Protein AF-K1S213-F1 (afdb_monomer)

Radius of gyration: 17.85 Å; Cα contacts (8 Å, |Δi|>4): 242; chains: 1; bounding box: 38×45×42 Å

Foldse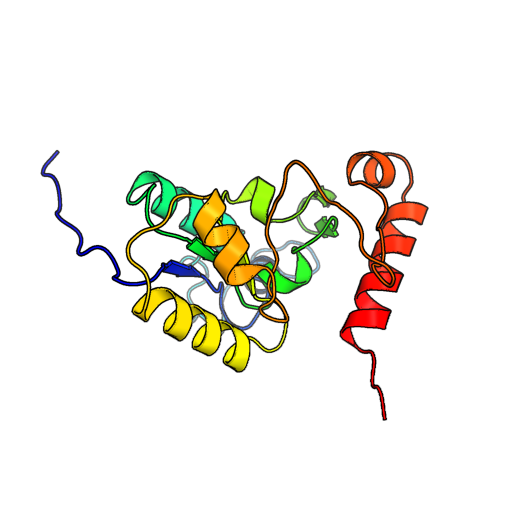ek 3Di:
DPPPPDDDDLAAAEDEPDADQLQVQQADPVRHGDCFRPPDVVRHSPPADHPNLQVVLQVCCVSPVLGAYEYEHDNQQQQQAFDQDPNVRDTDGRVCVRRVGFKYAHDPCPQLVVQSRVLSVVDDRDDSVVSCVSNVPRPRMHGDDPDDDDDVPDDDADDNVVCRVDVVSVVVRVVVSVCVVPDDDD

Structure (mmCIF, N/CA/C/O backbone):
data_AF-K1S213-F1
#
_entry.id   AF-K1S213-F1
#
loop_
_atom_site.group_PDB
_atom_site.id
_atom_site.type_symbol
_atom_site.label_atom_id
_atom_site.label_alt_id
_atom_site.label_comp_id
_atom_site.label_asym_id
_atom_site.label_entity_id
_atom_site.label_seq_id
_atom_site.pdbx_PDB_ins_code
_atom_site.Cartn_x
_atom_site.Cartn_y
_atom_site.Cartn_z
_atom_site.occupancy
_atom_site.B_iso_or_equiv
_atom_site.auth_seq_id
_atom_site.auth_comp_id
_atom_site.auth_asym_id
_atom_site.auth_atom_id
_atom_site.pdbx_PDB_model_num
ATOM 1 N N . ALA A 1 1 ? -21.761 -21.281 -17.164 1.00 41.00 1 ALA A N 1
ATOM 2 C CA . ALA A 1 1 ? -20.447 -21.520 -16.539 1.00 41.00 1 ALA A CA 1
ATOM 3 C C . ALA A 1 1 ? -20.706 -22.044 -15.138 1.00 41.00 1 ALA A C 1
ATOM 5 O O . ALA A 1 1 ? -21.391 -21.378 -14.376 1.00 41.00 1 ALA A O 1
ATOM 6 N N . THR A 1 2 ? -20.287 -23.273 -14.855 1.00 38.34 2 THR A N 1
ATOM 7 C CA . THR A 1 2 ? -20.398 -23.924 -13.543 1.00 38.34 2 THR A CA 1
ATOM 8 C C . THR A 1 2 ? -19.859 -23.001 -12.453 1.00 38.34 2 THR A C 1
ATOM 10 O O . THR A 1 2 ? -18.686 -22.628 -12.508 1.00 38.34 2 THR A O 1
ATOM 13 N N . SER A 1 3 ? -20.708 -22.618 -11.495 1.00 46.38 3 SER A N 1
ATOM 14 C CA . SER A 1 3 ? -20.308 -21.873 -10.302 1.00 46.38 3 SER A CA 1
ATOM 15 C C . SER A 1 3 ? -19.354 -22.752 -9.503 1.00 46.38 3 SER A C 1
ATOM 17 O O . SER A 1 3 ? -19.756 -23.645 -8.759 1.00 46.38 3 SER A O 1
ATOM 19 N N . LYS A 1 4 ? -18.059 -22.562 -9.733 1.00 53.44 4 LYS A N 1
ATOM 20 C CA . LYS A 1 4 ? -17.025 -23.144 -8.895 1.00 53.44 4 LYS A CA 1
ATOM 21 C C . LYS A 1 4 ? -17.183 -22.471 -7.532 1.00 53.44 4 LYS A C 1
ATOM 23 O O . LYS A 1 4 ? -16.853 -21.297 -7.398 1.00 53.44 4 LYS A O 1
ATOM 28 N N . ASN A 1 5 ? -17.786 -23.179 -6.579 1.00 55.53 5 ASN A N 1
ATOM 29 C CA . ASN A 1 5 ? -17.881 -22.731 -5.194 1.00 55.53 5 ASN A CA 1
ATOM 30 C C . ASN A 1 5 ? -16.468 -22.769 -4.621 1.00 55.53 5 ASN A C 1
ATOM 32 O O . ASN A 1 5 ? -15.964 -23.825 -4.250 1.00 55.53 5 ASN A O 1
ATOM 36 N N . TRP A 1 6 ? -15.798 -21.626 -4.667 1.00 68.62 6 TRP A N 1
ATOM 37 C CA . TRP A 1 6 ? -14.539 -21.425 -3.979 1.00 68.62 6 TRP A CA 1
ATOM 38 C C . TRP A 1 6 ? -14.839 -21.175 -2.505 1.00 68.62 6 TRP A C 1
ATOM 40 O O . TRP A 1 6 ? -15.719 -20.370 -2.192 1.00 68.62 6 TRP A O 1
ATOM 50 N N . ASP A 1 7 ? -14.118 -21.850 -1.612 1.00 81.81 7 ASP A N 1
ATOM 51 C CA . ASP A 1 7 ? -14.242 -21.591 -0.182 1.00 81.81 7 ASP A CA 1
ATOM 52 C C . ASP A 1 7 ? -13.827 -20.146 0.114 1.00 81.81 7 ASP A C 1
ATOM 54 O O . ASP A 1 7 ? -12.726 -19.702 -0.226 1.00 81.81 7 ASP A O 1
ATOM 58 N N . VAL A 1 8 ? -14.741 -19.397 0.725 1.00 87.62 8 VAL A N 1
ATOM 59 C CA . VAL A 1 8 ? -14.536 -17.997 1.098 1.00 87.62 8 VAL A CA 1
ATOM 60 C C . VAL A 1 8 ? -13.649 -17.954 2.347 1.00 87.62 8 VAL A C 1
ATOM 62 O O . VAL A 1 8 ? -13.942 -18.659 3.320 1.00 87.62 8 VAL A O 1
ATOM 65 N N . PRO A 1 9 ? -12.565 -17.154 2.377 1.00 89.88 9 PRO A N 1
ATOM 66 C CA . PRO A 1 9 ? -11.733 -17.058 3.567 1.00 89.88 9 PRO A CA 1
ATOM 67 C C . PRO A 1 9 ? -12.534 -16.447 4.717 1.00 89.88 9 PRO A C 1
ATOM 69 O O . PRO A 1 9 ? -13.290 -15.495 4.550 1.00 89.88 9 PRO A O 1
ATOM 72 N N . ARG A 1 10 ? -12.312 -16.969 5.922 1.00 87.88 10 ARG A N 1
ATOM 73 C CA . ARG A 1 10 ? -13.029 -16.525 7.124 1.00 87.88 10 ARG A CA 1
ATOM 74 C C . ARG A 1 10 ? -12.698 -15.090 7.552 1.00 87.88 10 ARG A C 1
ATOM 76 O O . ARG A 1 10 ? -13.485 -14.496 8.275 1.00 87.88 10 ARG A O 1
ATOM 83 N N . LEU A 1 11 ? -11.513 -14.585 7.199 1.00 91.62 11 LEU A N 1
ATOM 84 C CA . LEU A 1 11 ? -11.003 -13.300 7.694 1.00 91.62 11 LEU A CA 1
ATOM 85 C C . LEU A 1 11 ? -10.862 -12.274 6.565 1.00 91.62 11 LEU A C 1
ATOM 87 O O . LEU A 1 11 ? -11.625 -11.321 6.506 1.00 91.62 11 LEU A O 1
ATOM 91 N N . PHE A 1 12 ? -9.874 -12.457 5.690 1.00 94.00 12 PHE A N 1
ATOM 92 C CA . PHE A 1 12 ? -9.567 -11.550 4.584 1.00 94.00 12 PHE A CA 1
ATOM 93 C C . PHE A 1 12 ? -8.636 -12.244 3.582 1.00 94.00 12 PHE A C 1
ATOM 95 O O . PHE A 1 12 ? -8.041 -13.283 3.891 1.00 94.00 12 PHE A O 1
ATOM 102 N N . PHE A 1 13 ? -8.466 -11.650 2.402 1.00 96.38 13 PHE A N 1
ATOM 103 C CA . PHE A 1 13 ? -7.374 -11.981 1.490 1.00 96.38 13 PHE A CA 1
ATOM 104 C C . PHE A 1 13 ? -6.171 -11.078 1.755 1.00 96.38 13 PHE A C 1
ATOM 106 O O . PHE A 1 13 ? -6.286 -9.857 1.692 1.00 96.38 13 PHE A O 1
ATOM 113 N N . GLY A 1 14 ? -5.009 -11.670 2.028 1.00 96.81 14 GLY A N 1
ATOM 114 C CA . GLY A 1 14 ? -3.741 -10.946 2.120 1.00 96.81 14 GLY A CA 1
ATOM 115 C C . GLY A 1 14 ? -2.963 -11.048 0.811 1.00 96.81 14 GLY A C 1
ATOM 116 O O . GLY A 1 14 ? -2.753 -12.156 0.316 1.00 96.81 14 GLY A O 1
ATOM 117 N N . ILE A 1 15 ? -2.512 -9.920 0.260 1.00 97.06 15 ILE A N 1
ATOM 118 C CA . ILE A 1 15 ? -1.695 -9.893 -0.960 1.00 97.06 15 ILE A CA 1
ATOM 119 C C . ILE A 1 15 ? -0.346 -9.253 -0.663 1.00 97.06 15 ILE A C 1
ATOM 121 O O . ILE A 1 15 ? -0.264 -8.095 -0.264 1.00 97.06 15 ILE A O 1
ATOM 125 N N . SER A 1 16 ? 0.721 -10.002 -0.926 1.00 93.69 16 SER A N 1
ATOM 126 C CA . SER A 1 16 ? 2.086 -9.491 -0.982 1.00 93.69 16 SER A CA 1
ATOM 127 C C . SER A 1 16 ? 2.727 -9.970 -2.284 1.00 93.69 16 SER A C 1
ATOM 129 O O . SER A 1 16 ? 2.678 -11.168 -2.573 1.00 93.69 16 SER A O 1
ATOM 131 N N . PRO A 1 17 ? 3.355 -9.086 -3.075 1.00 88.62 17 PRO A N 1
ATOM 132 C CA . PRO A 1 17 ? 4.067 -9.479 -4.283 1.00 88.62 17 PRO A CA 1
ATOM 133 C C . PRO A 1 17 ? 5.445 -10.084 -3.976 1.00 88.62 17 PRO A C 1
ATOM 135 O O . PRO A 1 17 ? 6.259 -10.214 -4.877 1.00 88.62 17 PRO A O 1
ATOM 138 N N . GLY A 1 18 ? 5.739 -10.460 -2.730 1.00 86.25 18 GLY A N 1
ATOM 139 C CA . GLY A 1 18 ? 7.013 -11.051 -2.326 1.00 86.25 18 GLY A CA 1
ATOM 140 C C . GLY A 1 18 ? 7.973 -10.041 -1.698 1.00 86.25 18 GLY A C 1
ATOM 141 O O . GLY A 1 18 ? 7.582 -8.958 -1.267 1.00 86.25 18 GLY A O 1
ATOM 142 N N . CYS A 1 19 ? 9.246 -10.420 -1.607 1.00 84.88 19 CYS A N 1
ATOM 143 C CA . CYS A 1 19 ? 10.275 -9.677 -0.872 1.00 84.88 19 CYS A CA 1
ATOM 144 C C . CYS A 1 19 ? 11.017 -8.611 -1.697 1.00 84.88 19 CYS A C 1
ATOM 146 O O . CYS A 1 19 ? 11.989 -8.044 -1.209 1.00 84.88 19 CYS A O 1
ATOM 148 N N . MET A 1 20 ? 10.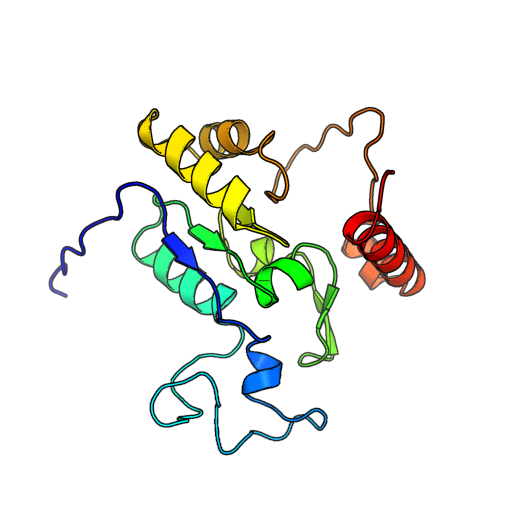584 -8.333 -2.928 1.00 83.69 20 MET A N 1
ATOM 149 C CA . MET A 1 20 ? 11.116 -7.263 -3.779 1.00 83.69 20 MET A CA 1
ATOM 150 C C . MET A 1 20 ? 9.969 -6.603 -4.555 1.00 83.69 20 MET A C 1
ATOM 152 O O . MET A 1 20 ? 8.922 -7.223 -4.756 1.00 83.69 20 MET A O 1
ATOM 156 N N . ASP A 1 21 ? 10.153 -5.351 -4.988 1.00 86.12 21 ASP A N 1
ATOM 157 C CA . ASP A 1 21 ? 9.216 -4.703 -5.913 1.00 86.12 21 ASP A CA 1
ATOM 158 C C . ASP A 1 21 ? 9.091 -5.527 -7.207 1.00 86.12 21 ASP A C 1
ATOM 160 O O . ASP A 1 21 ? 10.082 -5.965 -7.800 1.00 86.12 21 ASP A O 1
ATOM 164 N N . SER A 1 22 ? 7.848 -5.766 -7.627 1.00 84.19 22 SER A N 1
ATOM 165 C CA . SER A 1 22 ? 7.534 -6.685 -8.723 1.00 84.19 22 SER A CA 1
ATOM 166 C C . SER A 1 22 ? 8.108 -6.232 -10.064 1.00 84.19 22 SER A C 1
ATOM 168 O O . SER A 1 22 ? 8.530 -7.056 -10.878 1.00 84.19 22 SER A O 1
ATOM 170 N N . MET A 1 23 ? 8.171 -4.920 -10.277 1.00 90.88 23 MET A N 1
ATOM 171 C CA . MET A 1 23 ? 8.687 -4.334 -11.501 1.00 90.88 23 MET A CA 1
ATOM 172 C C . MET A 1 23 ? 10.212 -4.381 -11.512 1.00 90.88 23 MET A C 1
ATOM 174 O O . MET A 1 23 ? 10.794 -4.711 -12.542 1.00 90.88 23 MET A O 1
ATOM 178 N N . VAL A 1 24 ? 10.855 -4.155 -10.358 1.00 87.81 24 VAL A N 1
ATOM 179 C CA . VAL A 1 24 ? 12.300 -4.372 -10.202 1.00 87.81 24 VAL A CA 1
ATOM 180 C C . VAL A 1 24 ? 12.661 -5.824 -10.465 1.00 87.81 24 VAL A C 1
ATOM 182 O O . VAL A 1 24 ? 13.672 -6.040 -11.112 1.00 87.81 24 VAL A O 1
ATOM 185 N N . ASN A 1 25 ? 11.880 -6.817 -10.030 1.00 85.94 25 ASN A N 1
ATOM 186 C CA . ASN A 1 25 ? 12.154 -8.223 -10.362 1.00 85.94 25 ASN A CA 1
ATOM 187 C C . ASN A 1 25 ? 12.097 -8.475 -11.870 1.00 85.94 25 ASN A C 1
ATOM 189 O O . ASN A 1 25 ? 12.997 -9.103 -12.422 1.00 85.94 25 ASN A O 1
ATOM 193 N N . LYS A 1 26 ? 11.065 -7.948 -12.533 1.00 86.69 26 LYS A N 1
ATOM 194 C CA . LYS A 1 26 ? 10.795 -8.206 -13.948 1.00 86.69 26 LYS A CA 1
ATOM 195 C C . LYS A 1 26 ? 11.725 -7.446 -14.899 1.00 86.69 26 LYS A C 1
ATOM 197 O O . LYS A 1 26 ? 12.019 -7.929 -15.993 1.00 86.69 26 LYS A O 1
ATOM 202 N N . TYR A 1 27 ? 12.197 -6.270 -14.497 1.00 90.06 27 TYR A N 1
ATOM 203 C CA . TYR A 1 27 ? 12.956 -5.367 -15.350 1.00 90.06 27 TYR A CA 1
ATOM 204 C C . TYR A 1 27 ? 14.274 -4.918 -14.713 1.00 90.06 27 TYR A C 1
ATOM 206 O O . TYR A 1 27 ? 14.393 -4.630 -13.528 1.00 90.06 27 TYR A O 1
ATOM 214 N N . THR A 1 28 ? 15.293 -4.776 -15.551 1.00 88.31 28 THR A N 1
ATOM 215 C CA . THR A 1 28 ? 16.523 -4.051 -15.213 1.00 88.31 28 THR A CA 1
ATOM 216 C C . THR A 1 28 ? 16.253 -2.554 -15.020 1.00 88.31 28 THR A C 1
ATOM 218 O O . THR A 1 28 ? 15.258 -2.026 -15.518 1.00 88.31 28 THR A O 1
ATOM 221 N N . ALA A 1 29 ? 17.190 -1.838 -14.386 1.00 86.62 29 ALA A N 1
ATOM 222 C CA . ALA A 1 29 ? 17.110 -0.380 -14.230 1.00 86.62 29 ALA A CA 1
ATOM 223 C C . ALA A 1 29 ? 16.956 0.365 -15.572 1.00 86.62 29 ALA A C 1
ATOM 225 O O . ALA A 1 29 ? 16.327 1.408 -15.625 1.00 86.62 29 ALA A O 1
ATOM 226 N N . ASN A 1 30 ? 17.445 -0.207 -16.678 1.00 89.12 30 ASN A N 1
ATOM 227 C CA . ASN A 1 30 ? 17.279 0.340 -18.030 1.00 89.12 30 ASN A CA 1
ATOM 228 C C . ASN A 1 30 ? 15.977 -0.121 -18.721 1.00 89.12 30 ASN A C 1
ATOM 230 O O . ASN A 1 30 ? 15.907 -0.132 -19.950 1.00 89.12 30 ASN A O 1
ATOM 234 N N . LYS A 1 31 ? 14.970 -0.567 -17.957 1.00 88.88 31 LYS A N 1
ATOM 235 C CA . LYS A 1 31 ? 13.661 -1.053 -18.435 1.00 88.88 31 LYS A CA 1
ATOM 236 C C . LYS A 1 31 ? 13.728 -2.225 -19.431 1.00 88.88 31 LYS A C 1
ATOM 238 O O . LYS A 1 31 ? 12.797 -2.445 -20.199 1.00 88.88 31 LYS A O 1
ATOM 243 N N . ARG A 1 32 ? 14.809 -3.015 -19.416 1.00 90.56 32 ARG A N 1
ATOM 244 C CA . ARG A 1 32 ? 14.899 -4.280 -20.177 1.00 90.56 32 ARG A CA 1
ATOM 245 C C . ARG A 1 32 ? 14.368 -5.441 -19.353 1.00 90.56 32 ARG A C 1
ATOM 247 O O . ARG A 1 32 ? 14.700 -5.509 -18.172 1.00 90.56 32 ARG A O 1
ATOM 254 N N . LEU A 1 33 ? 13.610 -6.340 -19.976 1.00 89.69 33 LEU A N 1
ATOM 255 C CA . LEU A 1 33 ? 13.106 -7.557 -19.338 1.00 89.69 33 LEU A CA 1
ATOM 256 C C . LEU A 1 33 ? 14.274 -8.420 -18.840 1.00 89.69 33 LEU A C 1
ATOM 258 O O . LEU A 1 33 ? 15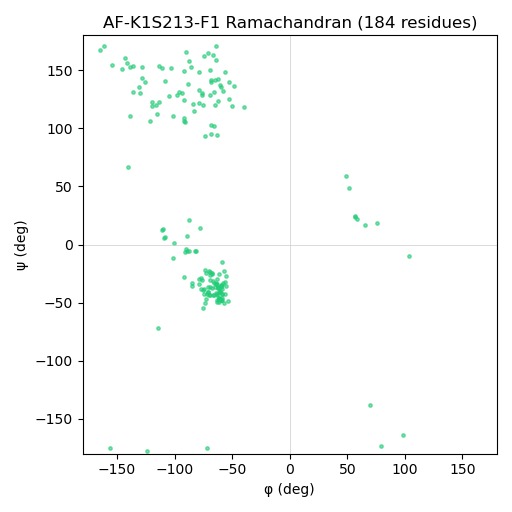.264 -8.590 -19.558 1.00 89.69 33 LEU A O 1
ATOM 262 N N . ARG A 1 34 ? 14.170 -8.948 -17.620 1.00 88.88 34 ARG A N 1
ATOM 263 C CA . ARG A 1 34 ? 15.099 -9.967 -17.127 1.00 88.88 34 ARG A CA 1
ATOM 264 C C . ARG A 1 34 ? 14.748 -11.338 -17.692 1.00 88.88 34 ARG A C 1
ATOM 266 O O . ARG A 1 34 ? 13.588 -11.632 -17.968 1.00 88.88 34 ARG A O 1
ATOM 273 N N . SER A 1 35 ? 15.774 -12.160 -17.878 1.00 88.31 35 SER A N 1
ATOM 274 C CA . SER A 1 35 ? 15.633 -13.557 -18.293 1.00 88.31 35 SER A CA 1
ATOM 275 C C . SER A 1 35 ? 15.089 -14.449 -17.179 1.00 88.31 35 SER A C 1
ATOM 277 O O . SER A 1 35 ? 14.509 -15.489 -17.475 1.00 88.31 35 SER A O 1
ATOM 279 N N . ASP A 1 36 ? 15.282 -14.046 -15.926 1.00 87.56 36 ASP A N 1
ATOM 280 C CA . ASP A 1 36 ? 14.984 -14.814 -14.728 1.00 87.56 36 ASP A CA 1
ATOM 281 C C . ASP A 1 36 ? 14.353 -13.953 -13.618 1.00 87.56 36 ASP A C 1
ATOM 283 O O . ASP A 1 36 ? 14.570 -12.742 -13.527 1.00 87.56 36 ASP A O 1
ATOM 287 N N . ASP A 1 37 ? 13.562 -14.600 -12.760 1.00 86.00 37 ASP A N 1
ATOM 288 C CA . ASP A 1 37 ? 13.061 -14.045 -11.498 1.00 86.00 37 ASP A CA 1
ATOM 289 C C . ASP A 1 37 ? 13.523 -14.932 -10.338 1.00 86.00 37 ASP A C 1
ATOM 291 O O . ASP A 1 37 ? 12.985 -16.017 -10.118 1.00 86.00 37 ASP A O 1
ATOM 295 N N . ALA A 1 38 ? 14.496 -14.445 -9.565 1.00 84.06 38 ALA A N 1
ATOM 296 C CA . ALA A 1 38 ? 15.099 -15.170 -8.445 1.00 84.06 38 ALA A CA 1
ATOM 297 C C . ALA A 1 38 ? 14.103 -15.583 -7.341 1.00 84.06 38 ALA A C 1
ATOM 299 O O . ALA A 1 38 ? 14.434 -16.418 -6.500 1.00 84.06 38 ALA A O 1
ATOM 300 N N . TYR A 1 39 ? 12.898 -15.006 -7.324 1.00 83.88 39 TYR A N 1
ATOM 301 C CA . TYR A 1 39 ? 11.874 -15.255 -6.306 1.00 83.88 39 TYR A CA 1
ATOM 302 C C . TYR A 1 39 ? 10.690 -16.078 -6.813 1.00 83.88 39 TYR A C 1
ATOM 304 O O . TYR A 1 39 ? 9.706 -16.252 -6.089 1.00 83.88 39 TYR A O 1
ATOM 312 N N . THR A 1 40 ? 10.780 -16.584 -8.039 1.00 84.38 40 THR A N 1
ATOM 313 C CA . THR A 1 40 ? 9.788 -17.472 -8.634 1.00 84.38 40 THR A CA 1
ATOM 314 C C . THR A 1 40 ? 10.360 -18.893 -8.731 1.00 84.38 40 THR A C 1
ATOM 316 O O . THR A 1 40 ? 11.542 -19.048 -9.049 1.00 84.38 40 THR A O 1
ATOM 319 N N . PRO A 1 41 ? 9.557 -19.950 -8.476 1.00 88.00 41 PRO A N 1
ATOM 320 C CA . PRO A 1 41 ? 9.980 -21.329 -8.712 1.00 88.00 41 PRO A CA 1
ATOM 321 C C . PRO A 1 41 ? 10.594 -21.517 -10.105 1.00 88.00 41 PRO A C 1
ATOM 323 O O . PRO A 1 41 ? 10.092 -20.981 -11.095 1.00 88.00 41 PRO A O 1
ATOM 326 N N . ASP A 1 42 ? 11.702 -22.254 -10.166 1.00 90.44 42 ASP A N 1
ATOM 327 C CA . ASP A 1 42 ? 12.480 -22.498 -11.390 1.00 90.44 42 ASP A CA 1
ATOM 328 C C . ASP A 1 42 ? 12.995 -21.222 -12.086 1.00 90.44 42 ASP A C 1
ATOM 330 O O . ASP A 1 42 ? 13.279 -21.228 -13.283 1.00 90.44 42 ASP A O 1
ATOM 334 N N . ALA A 1 43 ? 13.108 -20.118 -11.340 1.00 87.88 43 ALA A N 1
ATOM 335 C CA . ALA A 1 43 ? 13.556 -18.809 -11.811 1.00 87.88 43 ALA A CA 1
ATOM 336 C C . ALA A 1 43 ? 12.732 -18.232 -12.980 1.00 87.88 43 ALA A C 1
ATOM 338 O O . ALA A 1 43 ? 13.213 -17.398 -13.749 1.00 87.88 43 ALA A O 1
ATOM 339 N N . ARG A 1 44 ? 11.480 -18.675 -13.136 1.00 86.69 44 ARG A N 1
ATOM 340 C CA . ARG A 1 44 ? 10.644 -18.314 -14.285 1.00 86.69 44 ARG A CA 1
ATOM 341 C C . ARG A 1 44 ? 10.231 -16.834 -14.276 1.00 86.69 44 ARG A C 1
ATOM 343 O O . ARG A 1 44 ? 9.634 -16.384 -13.303 1.00 86.69 44 ARG A O 1
ATOM 350 N N . PRO A 1 45 ? 10.425 -16.079 -15.372 1.00 83.50 45 PRO A N 1
ATOM 351 C CA . PRO A 1 45 ? 10.082 -14.654 -15.418 1.00 83.50 45 PRO A CA 1
ATOM 352 C C . PRO A 1 45 ? 8.590 -14.370 -15.690 1.00 83.50 45 PRO A C 1
ATOM 354 O O . PRO A 1 45 ? 8.168 -13.214 -15.680 1.00 83.50 45 PRO A O 1
ATOM 357 N N . ASP A 1 46 ? 7.778 -15.393 -15.974 1.00 84.50 46 ASP A N 1
ATOM 358 C CA . ASP A 1 46 ? 6.411 -15.267 -16.502 1.00 84.50 46 ASP A CA 1
ATOM 359 C C . ASP A 1 46 ? 5.300 -15.647 -15.507 1.00 84.50 46 ASP A C 1
ATOM 361 O O . ASP A 1 46 ? 4.122 -15.660 -15.860 1.00 84.50 46 ASP A O 1
ATOM 365 N N . MET A 1 47 ? 5.647 -15.929 -14.251 1.00 86.25 47 MET A N 1
ATOM 366 C CA . MET A 1 47 ? 4.697 -16.440 -13.248 1.00 86.25 47 MET A CA 1
ATOM 367 C C . MET A 1 47 ? 3.993 -15.346 -12.440 1.00 86.25 47 MET A C 1
ATOM 369 O O . MET A 1 47 ? 3.138 -15.640 -11.603 1.00 86.25 47 MET A O 1
ATOM 373 N N . ARG A 1 48 ? 4.359 -14.079 -12.653 1.00 86.81 48 ARG A N 1
ATOM 374 C CA . ARG A 1 48 ? 3.839 -12.941 -11.901 1.00 86.81 48 ARG A CA 1
ATOM 375 C C . ARG A 1 48 ? 3.501 -11.784 -12.847 1.00 86.81 48 ARG A C 1
ATOM 377 O O . ARG A 1 48 ? 4.333 -11.408 -13.674 1.00 86.81 48 ARG A O 1
ATOM 384 N N . PRO A 1 49 ? 2.304 -11.187 -12.735 1.00 91.31 49 PRO A N 1
ATOM 385 C CA . PRO A 1 49 ? 1.960 -10.009 -13.514 1.00 91.31 49 PRO A CA 1
ATOM 386 C C . PRO A 1 49 ? 2.739 -8.776 -13.032 1.00 91.31 49 PRO A C 1
ATOM 388 O O . PRO A 1 49 ? 3.287 -8.745 -11.934 1.00 91.31 49 PRO A O 1
ATOM 391 N N . GLU A 1 50 ? 2.751 -7.723 -13.840 1.00 92.50 50 GLU A N 1
ATOM 392 C CA . GLU A 1 50 ? 3.181 -6.401 -13.373 1.00 92.50 50 GLU A CA 1
ATOM 393 C C . GLU A 1 50 ? 2.175 -5.845 -12.374 1.00 92.50 50 GLU A C 1
ATOM 395 O O . GLU A 1 50 ? 0.967 -6.007 -12.561 1.00 92.50 50 GLU A O 1
ATOM 400 N N . TYR A 1 51 ? 2.667 -5.179 -11.329 1.00 94.25 51 TYR A N 1
ATOM 401 C CA . TYR A 1 51 ? 1.843 -4.664 -10.235 1.00 94.25 51 TYR A CA 1
ATOM 402 C C . TYR A 1 51 ? 0.867 -5.717 -9.661 1.00 94.25 51 TYR A C 1
ATOM 404 O O . TYR A 1 51 ? -0.355 -5.512 -9.689 1.00 94.25 51 TYR A O 1
ATOM 412 N N . PRO A 1 52 ? 1.361 -6.860 -9.142 1.00 94.94 52 PRO A N 1
ATOM 413 C CA . PRO A 1 52 ? 0.522 -7.962 -8.677 1.00 94.94 52 PRO A CA 1
ATOM 414 C C . PRO A 1 52 ? -0.503 -7.546 -7.637 1.00 94.94 52 PRO A C 1
ATOM 416 O O . PRO A 1 52 ? -1.621 -8.051 -7.673 1.00 94.94 52 PRO A O 1
ATOM 419 N N . SER A 1 53 ? -0.164 -6.604 -6.749 1.00 96.88 53 SER A N 1
ATOM 420 C CA . SER A 1 53 ? -1.112 -6.111 -5.748 1.00 96.88 53 SER A CA 1
ATOM 421 C C . SER A 1 53 ? -2.358 -5.522 -6.406 1.00 96.88 53 SER A C 1
ATOM 423 O O . SER A 1 53 ? -3.464 -5.763 -5.938 1.00 96.88 53 SER A O 1
ATOM 425 N N . ILE A 1 54 ? -2.219 -4.820 -7.536 1.00 97.44 54 ILE A N 1
ATOM 426 C CA . ILE A 1 54 ? -3.356 -4.285 -8.297 1.00 97.44 54 ILE A CA 1
ATOM 427 C C . ILE A 1 54 ? -4.088 -5.410 -9.036 1.00 97.44 54 ILE A C 1
ATOM 429 O O . ILE A 1 54 ? -5.310 -5.518 -8.938 1.00 97.44 54 ILE A O 1
ATOM 433 N N . VAL A 1 55 ? -3.358 -6.249 -9.777 1.00 97.50 55 VAL A N 1
ATOM 434 C CA . VAL A 1 55 ? -3.958 -7.293 -10.627 1.00 97.50 55 VAL A CA 1
ATOM 435 C C . VAL A 1 55 ? -4.731 -8.314 -9.795 1.00 97.50 55 VAL A C 1
ATOM 437 O O . VAL A 1 55 ? -5.894 -8.592 -10.0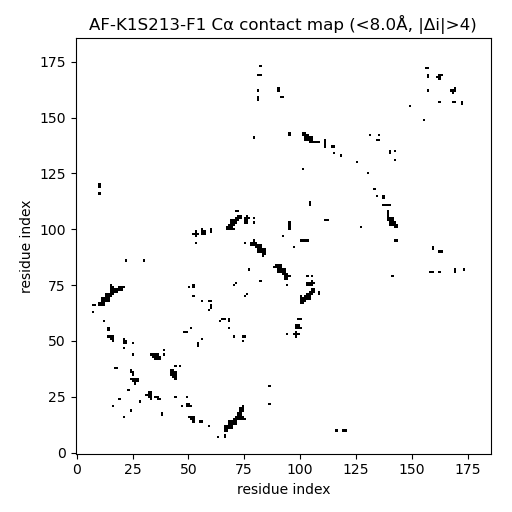87 1.00 97.50 55 VAL A O 1
ATOM 440 N N . TYR A 1 56 ? -4.122 -8.836 -8.733 1.00 97.19 56 TYR A N 1
ATOM 441 C CA . TYR A 1 56 ? -4.745 -9.842 -7.880 1.00 97.19 56 TYR A CA 1
ATOM 442 C C . TYR A 1 56 ? -5.882 -9.270 -7.039 1.00 97.19 56 TYR A C 1
ATOM 444 O O . TYR A 1 56 ? -6.905 -9.938 -6.908 1.00 97.19 56 TYR A O 1
ATOM 452 N N . THR A 1 57 ? -5.778 -8.027 -6.557 1.00 98.19 57 THR A N 1
ATOM 453 C CA . THR A 1 57 ? -6.906 -7.378 -5.865 1.00 98.19 57 THR A CA 1
ATOM 454 C C . THR A 1 57 ? -8.119 -7.275 -6.767 1.00 98.19 57 THR A C 1
ATOM 456 O O . THR A 1 57 ? -9.209 -7.657 -6.359 1.00 98.19 57 THR A O 1
ATOM 459 N N . ARG A 1 58 ? -7.950 -6.814 -8.011 1.00 98.06 58 ARG A N 1
ATOM 460 C CA . ARG A 1 58 ? -9.075 -6.671 -8.946 1.00 98.06 58 ARG A CA 1
ATOM 461 C C . ARG A 1 58 ? -9.763 -8.003 -9.220 1.00 98.06 58 ARG A C 1
ATOM 463 O O . ARG A 1 58 ? -10.987 -8.053 -9.234 1.00 98.06 58 ARG A O 1
ATOM 470 N N . ILE A 1 59 ? -8.992 -9.078 -9.386 1.00 97.12 59 ILE A N 1
ATOM 471 C CA . ILE A 1 59 ? -9.540 -10.432 -9.547 1.00 97.12 59 ILE A CA 1
ATOM 472 C C . ILE A 1 59 ? -10.303 -10.848 -8.284 1.00 97.12 59 ILE A C 1
ATOM 474 O O . ILE A 1 59 ? -11.438 -11.310 -8.374 1.00 97.12 59 ILE A O 1
ATOM 478 N N . LEU A 1 60 ? -9.716 -10.654 -7.101 1.00 96.31 60 LEU A N 1
ATOM 479 C CA . LEU A 1 60 ? -10.344 -11.034 -5.838 1.00 96.31 60 LEU A CA 1
ATOM 480 C C . LEU A 1 60 ? -11.619 -10.237 -5.562 1.00 96.31 60 LEU A C 1
ATOM 482 O O . LEU A 1 60 ? -12.614 -10.844 -5.199 1.00 96.31 60 LEU A O 1
ATOM 486 N N . LYS A 1 61 ? -11.650 -8.926 -5.820 1.00 95.12 61 LYS A N 1
ATOM 487 C CA . LYS A 1 61 ? -12.865 -8.106 -5.666 1.00 95.12 61 LYS A CA 1
ATOM 488 C C . LYS A 1 61 ? -13.941 -8.436 -6.71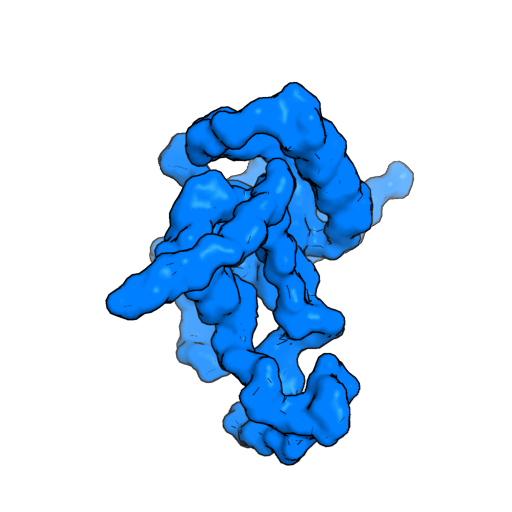0 1.00 95.12 61 LYS A C 1
ATOM 490 O O . LYS A 1 61 ? -15.113 -8.209 -6.442 1.00 95.12 61 LYS A O 1
ATOM 495 N N . GLN A 1 62 ? -13.582 -8.996 -7.871 1.00 95.62 62 GLN A N 1
ATOM 496 C CA . GLN A 1 62 ? -14.558 -9.529 -8.835 1.00 95.62 62 GLN A CA 1
ATOM 497 C C . GLN A 1 62 ? -15.165 -10.863 -8.383 1.00 95.62 62 GLN A C 1
ATOM 499 O O . GLN A 1 62 ? -16.345 -11.106 -8.619 1.00 95.62 62 GLN A O 1
ATOM 504 N N . LEU A 1 63 ? -14.364 -11.734 -7.763 1.00 94.44 63 LEU A N 1
ATOM 505 C CA . LEU A 1 63 ? -14.800 -13.062 -7.319 1.00 94.44 63 LEU A CA 1
ATOM 506 C C . LEU A 1 63 ? -15.466 -13.042 -5.934 1.00 94.44 63 LEU A C 1
ATOM 508 O O . LEU A 1 63 ? -16.373 -13.828 -5.677 1.00 94.44 63 LEU A O 1
ATOM 512 N N . PHE A 1 64 ? -15.010 -12.150 -5.058 1.00 92.69 64 PHE A N 1
ATOM 513 C CA . PHE A 1 64 ? -15.369 -12.049 -3.646 1.00 92.69 64 PHE A CA 1
ATOM 514 C C . PHE A 1 64 ? -15.507 -10.570 -3.236 1.00 92.69 64 PHE A C 1
ATOM 516 O O . PHE A 1 64 ? -14.695 -10.062 -2.459 1.00 92.69 64 PHE A O 1
ATOM 523 N N . PRO A 1 65 ? -16.505 -9.844 -3.768 1.00 90.81 65 PRO A N 1
ATOM 524 C CA . PRO A 1 65 ? -16.649 -8.403 -3.540 1.00 90.81 65 PRO A CA 1
ATOM 525 C C . PRO A 1 65 ? -16.762 -8.028 -2.054 1.00 90.81 65 PRO A C 1
ATOM 527 O O . PRO A 1 65 ? -16.237 -6.989 -1.644 1.00 90.81 65 PRO A O 1
ATOM 530 N N . ASP A 1 66 ? -17.380 -8.907 -1.261 1.00 88.50 66 ASP A N 1
ATOM 531 C CA . ASP A 1 66 ? -17.684 -8.691 0.157 1.00 88.50 66 ASP A CA 1
ATOM 532 C C . ASP A 1 66 ? -16.547 -9.103 1.106 1.00 88.50 66 ASP A C 1
ATOM 534 O O . ASP A 1 66 ? -16.641 -8.900 2.315 1.00 88.50 66 ASP A O 1
ATOM 538 N N . VAL A 1 67 ? -15.469 -9.701 0.588 1.00 91.44 67 VAL A N 1
ATOM 539 C CA . VAL A 1 67 ? -14.329 -10.117 1.413 1.00 91.44 67 VAL A CA 1
ATOM 540 C C . VAL A 1 67 ? -13.280 -9.006 1.430 1.00 91.44 67 VAL A C 1
ATOM 542 O O . VAL A 1 67 ? -12.865 -8.555 0.356 1.00 91.44 67 VAL A O 1
ATOM 545 N N . PRO A 1 68 ? -12.782 -8.598 2.612 1.00 94.31 68 PRO A N 1
ATOM 546 C CA . PRO A 1 68 ? -11.714 -7.615 2.692 1.00 94.31 68 PRO A CA 1
ATOM 547 C C . PRO A 1 68 ? -10.440 -8.093 1.987 1.00 94.31 68 PRO A C 1
ATOM 549 O O . PRO A 1 68 ? -10.011 -9.240 2.153 1.00 94.31 68 PRO A O 1
ATOM 552 N N . VAL A 1 69 ? -9.805 -7.197 1.237 1.00 96.88 69 VAL A N 1
ATOM 553 C CA . VAL A 1 69 ? -8.489 -7.408 0.625 1.00 96.88 69 VAL A CA 1
ATOM 554 C C . VAL A 1 69 ? -7.478 -6.459 1.260 1.00 96.88 69 VAL A C 1
ATOM 556 O O . VAL A 1 69 ? -7.654 -5.241 1.220 1.00 96.88 69 VAL A O 1
ATOM 559 N N . ILE A 1 70 ? -6.411 -7.027 1.823 1.00 97.75 70 ILE A N 1
ATOM 560 C CA . ILE A 1 70 ? -5.363 -6.313 2.558 1.00 97.75 70 ILE A CA 1
ATOM 561 C C . ILE A 1 70 ? -4.039 -6.462 1.819 1.00 97.75 70 ILE A C 1
ATOM 563 O O . ILE A 1 70 ? -3.544 -7.578 1.631 1.00 97.75 70 ILE A O 1
ATOM 567 N N . LEU A 1 71 ? -3.454 -5.342 1.399 1.00 98.38 71 LEU A N 1
ATOM 568 C CA . LEU A 1 71 ? -2.142 -5.349 0.751 1.00 98.38 71 LEU A CA 1
ATOM 569 C C . LEU A 1 71 ? -1.018 -5.303 1.785 1.00 98.38 71 LEU A C 1
ATOM 571 O O . LEU A 1 71 ? -1.168 -4.743 2.868 1.00 98.38 71 LEU A O 1
ATOM 575 N N . GLY A 1 72 ? 0.140 -5.840 1.425 1.00 96.62 72 GLY A N 1
ATOM 576 C CA . GLY A 1 72 ? 1.347 -5.751 2.233 1.00 96.62 72 GLY A CA 1
ATOM 577 C C . GLY A 1 72 ? 2.618 -5.910 1.408 1.00 96.62 72 GLY A C 1
ATOM 578 O O . GLY A 1 72 ? 2.599 -6.014 0.179 1.00 96.62 72 GLY A O 1
ATOM 579 N N . GLY A 1 73 ? 3.748 -5.932 2.108 1.00 94.00 73 GLY A N 1
ATOM 580 C CA . GLY A 1 73 ? 5.067 -6.035 1.491 1.00 94.00 73 GLY A CA 1
ATOM 581 C C . GLY A 1 73 ? 5.569 -4.710 0.917 1.00 94.00 73 GLY A C 1
ATOM 582 O O . GLY A 1 73 ? 4.978 -3.643 1.114 1.00 94.00 73 GLY A O 1
ATOM 583 N N . ILE A 1 74 ? 6.703 -4.785 0.217 1.00 92.69 74 ILE A N 1
ATOM 584 C CA . ILE A 1 74 ? 7.445 -3.603 -0.247 1.00 92.69 74 ILE A CA 1
ATOM 585 C C . ILE A 1 74 ? 6.619 -2.784 -1.244 1.00 92.69 74 ILE A C 1
ATOM 587 O O . ILE A 1 74 ? 6.539 -1.567 -1.112 1.00 92.69 74 ILE A O 1
ATOM 591 N N . GLU A 1 75 ? 5.947 -3.437 -2.196 1.00 93.69 75 GLU A N 1
ATOM 592 C CA . GLU A 1 75 ? 5.132 -2.744 -3.204 1.00 93.69 75 GLU A CA 1
ATOM 593 C C . GLU A 1 75 ? 4.017 -1.909 -2.565 1.00 93.69 75 GLU A C 1
ATOM 595 O O . GLU A 1 75 ? 3.876 -0.734 -2.891 1.00 93.69 75 GLU A O 1
ATOM 600 N N . ALA A 1 76 ? 3.256 -2.479 -1.624 1.00 95.38 76 ALA A N 1
ATOM 601 C CA . ALA A 1 76 ? 2.191 -1.753 -0.939 1.00 95.38 76 ALA A CA 1
ATOM 602 C C . ALA A 1 76 ? 2.753 -0.630 -0.055 1.00 95.38 76 ALA A C 1
ATOM 604 O O . ALA A 1 76 ? 2.253 0.493 -0.092 1.00 95.38 76 ALA A O 1
ATOM 605 N N . SER A 1 77 ? 3.832 -0.910 0.683 1.00 94.88 77 SER A N 1
ATOM 606 C CA . SER A 1 77 ? 4.461 0.047 1.602 1.00 94.88 77 SER A CA 1
ATOM 607 C C . SER A 1 77 ? 4.975 1.292 0.881 1.00 94.88 77 SER A C 1
ATOM 609 O O . SER A 1 77 ? 4.706 2.411 1.318 1.00 94.88 77 SER A O 1
ATOM 611 N N . MET A 1 78 ? 5.682 1.111 -0.237 1.00 92.44 78 MET A N 1
ATOM 612 C CA . MET A 1 78 ? 6.277 2.209 -1.008 1.00 92.44 78 MET A CA 1
ATOM 613 C C . MET A 1 78 ? 5.235 3.017 -1.792 1.00 92.44 78 MET A C 1
ATOM 615 O O . MET A 1 78 ? 5.478 4.169 -2.134 1.00 92.44 78 MET A O 1
ATOM 619 N N . ARG A 1 79 ? 4.066 2.427 -2.075 1.00 95.19 79 ARG A N 1
ATOM 620 C CA . ARG A 1 79 ? 3.012 3.015 -2.920 1.00 95.19 79 ARG A CA 1
ATOM 621 C C . ARG A 1 79 ? 1.764 3.422 -2.129 1.00 95.19 79 ARG A C 1
ATOM 623 O O . ARG A 1 79 ? 0.709 3.662 -2.715 1.00 95.19 79 ARG A O 1
ATOM 630 N N . ARG A 1 80 ? 1.856 3.467 -0.794 1.00 95.69 80 ARG A N 1
ATOM 631 C CA . ARG A 1 80 ? 0.717 3.724 0.108 1.00 95.69 80 ARG A CA 1
ATOM 632 C C . ARG A 1 80 ? 0.142 5.136 0.012 1.00 95.69 80 ARG A C 1
ATOM 634 O O . ARG A 1 80 ? -1.032 5.335 0.309 1.00 95.69 80 ARG A O 1
ATOM 641 N N . LEU A 1 81 ? 0.952 6.091 -0.429 1.00 96.12 81 LEU A N 1
ATOM 642 C CA . LEU A 1 81 ? 0.598 7.497 -0.624 1.00 96.12 81 LEU A CA 1
ATOM 643 C C . LEU A 1 81 ? 0.904 7.906 -2.072 1.00 96.12 81 LEU A C 1
ATOM 645 O O . LEU A 1 81 ? 1.327 7.076 -2.884 1.00 96.12 81 LEU A O 1
ATO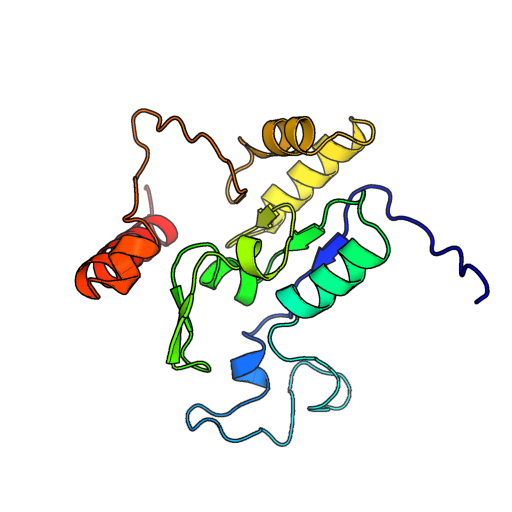M 649 N N . THR A 1 82 ? 0.673 9.177 -2.405 1.00 96.62 82 THR A N 1
ATOM 650 C CA . THR A 1 82 ? 1.123 9.747 -3.682 1.00 96.62 82 THR A CA 1
ATOM 651 C C . THR A 1 82 ? 2.614 9.481 -3.871 1.00 96.62 82 THR A C 1
ATOM 653 O O . THR A 1 82 ? 3.409 9.812 -2.995 1.00 96.62 82 THR A O 1
ATOM 656 N N . HIS A 1 83 ? 2.979 8.872 -4.996 1.00 95.25 83 HIS A N 1
ATOM 657 C CA . HIS A 1 83 ? 4.342 8.420 -5.266 1.00 95.25 83 HIS A CA 1
ATOM 658 C C . HIS A 1 83 ? 4.682 8.556 -6.749 1.00 95.25 83 HIS A C 1
ATOM 660 O O . HIS A 1 83 ? 3.815 8.430 -7.617 1.00 95.25 83 HIS A O 1
ATOM 666 N N . TYR A 1 84 ? 5.957 8.764 -7.059 1.00 94.50 84 TYR A N 1
ATOM 667 C CA . TYR A 1 84 ? 6.451 8.665 -8.426 1.00 94.50 84 TYR A CA 1
ATOM 668 C C . TYR A 1 84 ? 6.662 7.198 -8.837 1.00 94.50 84 TYR A C 1
ATOM 670 O O . TYR A 1 84 ? 7.429 6.459 -8.221 1.00 94.50 84 TYR A O 1
ATOM 678 N N . ASP A 1 85 ? 5.989 6.765 -9.904 1.00 94.19 85 ASP A N 1
ATOM 679 C CA . ASP A 1 85 ? 6.204 5.460 -10.526 1.00 94.19 85 ASP A CA 1
ATOM 680 C C . ASP A 1 85 ? 7.242 5.588 -11.649 1.00 94.19 85 ASP A C 1
ATOM 682 O O . ASP A 1 85 ? 6.959 6.107 -12.731 1.00 94.19 85 ASP A O 1
ATOM 686 N N . TYR A 1 86 ? 8.449 5.081 -11.393 1.00 91.88 86 TYR A N 1
ATOM 687 C CA . TYR A 1 86 ? 9.563 5.105 -12.345 1.00 91.88 86 TYR A CA 1
ATOM 688 C C . TYR A 1 86 ? 9.259 4.373 -13.663 1.00 91.88 86 TYR A C 1
ATOM 690 O O . TYR A 1 86 ? 9.710 4.769 -14.745 1.00 91.88 86 TYR A O 1
ATOM 698 N N . TRP A 1 87 ? 8.498 3.283 -13.597 1.00 91.38 87 TRP A N 1
ATOM 699 C CA . TRP A 1 87 ? 8.242 2.418 -14.745 1.00 91.38 87 TRP A CA 1
ATOM 700 C C . TRP A 1 87 ? 7.312 3.103 -15.739 1.00 91.38 87 TRP A C 1
ATOM 702 O O . TRP A 1 87 ? 7.604 3.107 -16.937 1.00 91.38 87 TRP A O 1
ATOM 712 N N . GLN A 1 88 ? 6.275 3.763 -15.225 1.00 92.50 88 GLN A N 1
ATOM 713 C CA . GLN A 1 88 ? 5.301 4.536 -15.995 1.00 92.50 88 GLN A CA 1
ATOM 714 C C . GLN A 1 88 ? 5.685 6.007 -16.198 1.00 92.50 88 GLN A C 1
ATOM 716 O O . GLN A 1 88 ? 4.971 6.701 -16.916 1.00 92.50 88 GLN A O 1
ATOM 721 N N . ASP A 1 89 ? 6.779 6.467 -15.585 1.00 94.25 89 ASP A N 1
ATOM 722 C CA . ASP A 1 89 ? 7.260 7.854 -15.636 1.00 94.25 89 ASP A CA 1
ATOM 723 C C . ASP A 1 89 ? 6.169 8.880 -15.278 1.00 94.25 89 ASP A C 1
ATOM 725 O O . ASP A 1 89 ? 5.902 9.842 -16.000 1.00 94.25 89 ASP A O 1
ATOM 729 N N . ARG A 1 90 ? 5.468 8.644 -14.163 1.00 95.62 90 ARG A N 1
ATOM 730 C CA . ARG A 1 90 ? 4.391 9.531 -13.700 1.00 95.62 90 ARG A CA 1
ATOM 731 C C . ARG A 1 90 ? 4.168 9.449 -12.200 1.00 95.62 90 ARG A C 1
ATOM 733 O O . ARG A 1 90 ? 4.398 8.414 -11.582 1.00 95.62 90 ARG A O 1
ATOM 740 N N . VAL A 1 91 ? 3.641 10.529 -11.632 1.00 96.44 91 VAL A N 1
ATOM 741 C CA . VAL A 1 91 ? 3.141 10.540 -10.254 1.00 96.44 91 VAL A CA 1
ATOM 742 C C . VAL A 1 91 ? 1.787 9.832 -10.219 1.00 96.44 91 VAL A C 1
ATOM 744 O O . VAL A 1 91 ? 0.896 10.145 -11.008 1.00 96.44 91 VAL A O 1
ATOM 747 N N . ARG A 1 92 ? 1.636 8.867 -9.314 1.00 96.94 92 ARG A N 1
ATOM 748 C CA . ARG A 1 92 ? 0.407 8.105 -9.082 1.00 96.94 92 ARG A CA 1
ATOM 749 C C . ARG A 1 92 ? -0.171 8.419 -7.704 1.00 96.94 92 ARG A C 1
ATOM 751 O O . ARG A 1 92 ? 0.581 8.808 -6.807 1.00 96.94 92 ARG A O 1
ATOM 758 N N . PRO A 1 93 ? -1.491 8.266 -7.523 1.00 96.88 93 PRO A N 1
ATOM 759 C CA . PRO A 1 93 ? -2.098 8.327 -6.201 1.00 96.88 93 PRO A CA 1
ATOM 760 C C . PRO A 1 93 ? -1.745 7.064 -5.389 1.00 96.88 93 PRO A C 1
ATOM 762 O O . PRO A 1 93 ? -0.978 6.211 -5.840 1.00 96.88 93 PRO A O 1
ATOM 765 N N . SER A 1 94 ? -2.313 6.928 -4.188 1.00 97.25 94 SER A N 1
ATOM 766 C CA . SER A 1 94 ? -2.187 5.701 -3.389 1.00 97.25 94 SER A CA 1
ATOM 767 C C . SER A 1 94 ? -2.592 4.457 -4.189 1.00 97.25 94 SER A C 1
ATOM 769 O O . SER A 1 94 ? -3.615 4.454 -4.878 1.00 97.25 94 SER A O 1
ATOM 771 N N . ILE A 1 95 ? -1.845 3.361 -4.028 1.00 97.38 95 ILE A N 1
ATOM 772 C CA . ILE A 1 95 ? -2.153 2.058 -4.635 1.00 97.38 95 ILE A CA 1
ATOM 773 C C . ILE A 1 95 ? -3.546 1.529 -4.259 1.00 97.38 95 ILE A C 1
ATOM 775 O O . ILE A 1 95 ? -4.113 0.726 -5.003 1.00 97.38 95 ILE A O 1
ATOM 779 N N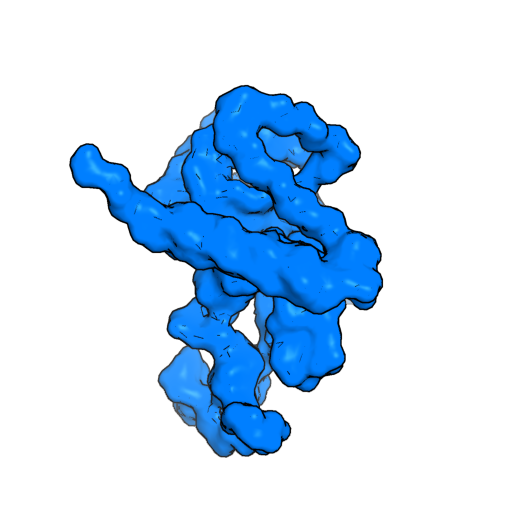 . LEU A 1 96 ? -4.131 1.983 -3.143 1.00 97.62 96 LEU A N 1
ATOM 780 C CA . LEU A 1 96 ? -5.500 1.625 -2.759 1.00 97.62 96 LEU A CA 1
ATOM 781 C C . LEU A 1 96 ? -6.527 2.114 -3.789 1.00 97.62 96 LEU A C 1
ATOM 783 O O . LEU A 1 96 ? -7.455 1.379 -4.114 1.00 97.62 96 LEU A O 1
ATOM 787 N N . LEU A 1 97 ? -6.319 3.299 -4.375 1.00 97.19 97 LEU A N 1
ATOM 788 C CA . LEU A 1 97 ? -7.203 3.845 -5.411 1.00 97.19 97 LEU A CA 1
ATOM 789 C C . LEU A 1 97 ? -7.105 3.056 -6.721 1.00 97.19 97 LEU A C 1
ATOM 791 O O . LEU A 1 97 ? -8.105 2.842 -7.400 1.00 97.19 97 LEU A O 1
ATOM 795 N N . ASP A 1 98 ? -5.907 2.585 -7.065 1.00 95.62 98 ASP A N 1
ATOM 796 C CA . ASP A 1 98 ? -5.683 1.804 -8.281 1.00 95.62 98 ASP A CA 1
ATOM 797 C C . ASP A 1 98 ? -6.183 0.356 -8.167 1.00 95.62 98 ASP A C 1
ATOM 799 O O . ASP A 1 98 ? -6.695 -0.219 -9.137 1.00 95.62 98 ASP A O 1
ATOM 803 N N . SER A 1 99 ? -5.981 -0.259 -7.001 1.00 97.38 99 SER A N 1
ATOM 804 C CA . SER A 1 99 ? -6.280 -1.672 -6.750 1.00 97.38 99 SER A CA 1
ATOM 805 C C . SER A 1 99 ? -7.734 -1.915 -6.350 1.00 97.38 99 SER A C 1
ATOM 807 O O . SER A 1 99 ? -8.293 -2.934 -6.753 1.00 97.38 99 SER A O 1
ATOM 809 N N . GLY A 1 100 ? -8.345 -0.998 -5.594 1.00 96.62 100 GLY A N 1
ATOM 810 C CA . GLY A 1 100 ? -9.629 -1.221 -4.928 1.00 96.62 100 GLY A CA 1
ATOM 811 C C . GLY A 1 100 ? -9.526 -2.098 -3.675 1.00 96.62 100 GLY A C 1
ATOM 812 O O . GLY A 1 100 ? -10.530 -2.677 -3.262 1.00 96.62 100 GLY A O 1
ATOM 813 N N . ALA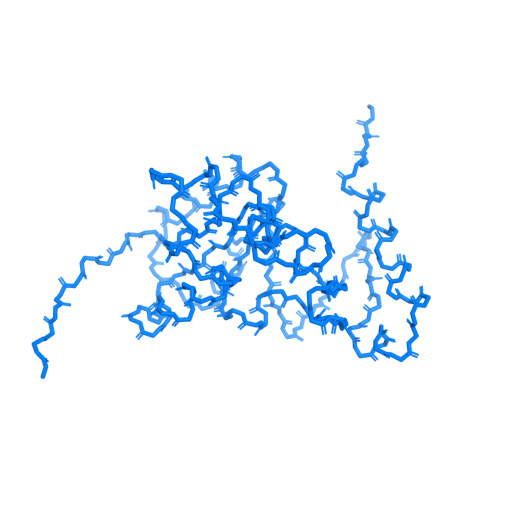 A 1 101 ? -8.325 -2.243 -3.105 1.00 97.75 101 ALA A N 1
ATOM 814 C CA . ALA A 1 101 ? -8.128 -2.941 -1.839 1.00 97.75 101 ALA A CA 1
ATOM 815 C C . ALA A 1 101 ? -8.735 -2.140 -0.680 1.00 97.75 101 ALA A C 1
ATOM 817 O O . ALA A 1 101 ? -8.775 -0.909 -0.715 1.00 97.75 101 ALA A O 1
ATOM 818 N N . ASP A 1 102 ? -9.186 -2.843 0.355 1.00 96.19 102 ASP A N 1
ATOM 819 C CA . ASP A 1 102 ? -9.883 -2.235 1.488 1.00 96.19 102 ASP A CA 1
ATOM 820 C C . ASP A 1 102 ? -8.901 -1.565 2.465 1.00 96.19 102 ASP A C 1
ATOM 822 O O . ASP A 1 102 ? -9.237 -0.570 3.105 1.00 96.19 102 ASP A O 1
ATOM 826 N N . SER A 1 103 ? -7.672 -2.083 2.562 1.00 97.44 103 SER A N 1
ATOM 827 C CA . SER A 1 103 ? -6.592 -1.500 3.363 1.00 97.44 103 SER A CA 1
ATOM 828 C C . SER A 1 103 ? -5.218 -2.035 2.934 1.00 97.44 103 SER A C 1
ATOM 830 O O . SER A 1 103 ? -5.111 -2.973 2.139 1.00 97.44 103 SER A O 1
ATOM 832 N N . LEU A 1 104 ? -4.144 -1.445 3.457 1.00 97.94 104 LEU A N 1
ATOM 833 C CA . LEU A 1 104 ? -2.799 -2.009 3.392 1.00 97.94 104 LEU A CA 1
ATOM 834 C C . LEU A 1 104 ? -2.075 -1.888 4.733 1.00 97.94 104 LEU A C 1
ATOM 836 O O . LEU A 1 104 ? -2.338 -0.971 5.509 1.00 97.94 104 LEU A O 1
ATOM 840 N N . ILE A 1 105 ? -1.131 -2.799 4.951 1.00 97.56 105 ILE A N 1
ATOM 841 C CA . ILE A 1 105 ? -0.160 -2.782 6.044 1.00 97.56 105 ILE A CA 1
ATOM 842 C C . ILE A 1 105 ? 1.191 -2.358 5.467 1.00 97.56 105 ILE A C 1
ATOM 844 O O . ILE A 1 105 ? 1.659 -2.962 4.495 1.00 97.56 105 ILE A O 1
ATOM 848 N N . TYR A 1 106 ? 1.830 -1.349 6.061 1.00 95.31 106 TYR A N 1
ATOM 849 C CA . TYR A 1 106 ? 3.166 -0.905 5.651 1.00 95.31 106 TYR A CA 1
ATOM 850 C C . TYR A 1 106 ? 4.241 -1.209 6.698 1.00 95.31 106 TYR A C 1
ATOM 852 O O . TYR A 1 106 ? 3.977 -1.262 7.894 1.00 95.31 106 TYR A O 1
ATOM 860 N N . GLY A 1 107 ? 5.485 -1.386 6.251 1.00 92.81 107 GLY A N 1
ATOM 861 C CA . GLY A 1 107 ? 6.609 -1.664 7.149 1.00 92.81 107 GLY A CA 1
ATOM 862 C C . GLY A 1 107 ? 6.542 -3.058 7.787 1.00 92.81 107 GLY A C 1
ATOM 863 O O . GLY A 1 107 ? 6.252 -4.045 7.108 1.00 92.81 107 GLY A O 1
ATOM 864 N N . MET A 1 108 ? 6.863 -3.141 9.083 1.00 92.56 108 MET A N 1
ATOM 865 C CA . MET A 1 108 ? 6.879 -4.392 9.854 1.00 92.56 108 MET A CA 1
ATOM 866 C C . MET A 1 108 ? 5.453 -4.872 10.147 1.00 92.56 108 MET A C 1
ATOM 868 O O . MET A 1 108 ? 4.807 -4.440 11.097 1.00 92.56 108 MET A O 1
ATOM 872 N N . GLY A 1 109 ? 4.940 -5.745 9.280 1.00 93.62 109 GLY A N 1
ATOM 873 C CA . GLY A 1 109 ? 3.534 -6.140 9.290 1.00 93.62 109 GLY A CA 1
ATOM 874 C C . GLY A 1 109 ? 3.144 -7.225 10.298 1.00 93.62 109 GLY A C 1
ATOM 875 O O . GLY A 1 109 ? 1.959 -7.526 10.414 1.00 93.62 109 GLY A O 1
ATOM 876 N N . GLU A 1 110 ? 4.088 -7.835 11.020 1.00 95.69 110 GLU A N 1
ATOM 877 C CA . GLU A 1 110 ? 3.832 -9.006 11.870 1.00 95.69 110 GLU A CA 1
ATOM 878 C C . GLU A 1 110 ? 2.895 -8.717 13.047 1.00 95.69 110 GLU A C 1
ATOM 880 O O . GLU A 1 110 ? 2.056 -9.550 13.384 1.00 95.69 110 GLU A O 1
ATOM 885 N N . LYS A 1 111 ? 2.992 -7.529 13.649 1.00 96.81 111 LYS A N 1
ATOM 886 C CA . LYS A 1 111 ? 2.090 -7.093 14.721 1.00 96.81 111 LYS A CA 1
ATOM 887 C C . LYS A 1 111 ? 0.711 -6.687 14.187 1.00 96.81 111 LYS A C 1
ATOM 889 O O . LYS A 1 111 ? -0.273 -7.271 14.648 1.00 96.81 111 LYS A O 1
ATOM 894 N N . PRO A 1 112 ? 0.594 -5.759 13.215 1.00 97.12 112 PRO A N 1
ATOM 895 C CA . PRO A 1 112 ? -0.716 -5.321 12.737 1.00 97.12 112 PRO A CA 1
ATOM 896 C C . PRO A 1 112 ? -1.524 -6.433 12.064 1.00 97.12 112 PRO A C 1
ATOM 898 O O . PRO A 1 112 ? -2.738 -6.475 12.238 1.00 97.12 112 PRO A O 1
ATOM 901 N N . VAL A 1 113 ? -0.892 -7.385 11.362 1.00 96.62 113 VAL A N 1
ATOM 902 C CA . VAL A 1 113 ? -1.631 -8.501 10.742 1.00 96.62 113 VAL A CA 1
ATOM 903 C C . VAL A 1 113 ? -2.244 -9.442 11.784 1.00 96.62 113 VAL A C 1
ATOM 905 O O . VAL A 1 113 ? -3.362 -9.926 11.601 1.00 96.62 113 VAL A O 1
ATOM 908 N N . VAL A 1 114 ? -1.535 -9.691 12.890 1.00 96.88 114 VAL A N 1
ATOM 909 C CA . VAL A 1 114 ? -2.030 -10.519 13.998 1.00 96.88 114 VAL A CA 1
ATOM 910 C C . VAL A 1 114 ? -3.163 -9.805 14.725 1.00 96.88 114 VAL A C 1
ATOM 912 O O . VAL A 1 114 ? -4.189 -10.427 15.006 1.00 96.88 114 VAL A O 1
ATOM 915 N N . GLU A 1 115 ? -3.008 -8.505 14.977 1.00 96.56 115 GLU A N 1
ATOM 916 C CA . GLU A 1 115 ? -4.045 -7.681 15.597 1.00 96.56 115 GLU A CA 1
ATOM 917 C C . GLU A 1 115 ? -5.313 -7.638 14.736 1.00 96.56 115 GLU A C 1
ATOM 919 O O . GLU A 1 115 ? -6.395 -7.983 15.213 1.00 96.56 115 GLU A O 1
ATOM 924 N N . LEU A 1 116 ? -5.178 -7.348 13.438 1.00 95.44 116 LEU A N 1
ATOM 925 C CA . LEU A 1 116 ? -6.278 -7.382 12.474 1.00 95.44 116 LEU A CA 1
ATOM 926 C C . LEU A 1 116 ? -7.001 -8.734 12.492 1.00 95.44 116 LEU A C 1
ATOM 928 O O . LEU A 1 116 ? -8.228 -8.794 12.592 1.00 95.44 116 LEU A O 1
ATOM 932 N N . ALA A 1 117 ? -6.248 -9.836 12.434 1.00 94.62 117 ALA A N 1
ATOM 933 C CA . ALA A 1 117 ? -6.817 -11.177 12.460 1.00 94.62 117 ALA A CA 1
ATOM 934 C C . ALA A 1 117 ? -7.565 -11.471 13.770 1.00 94.62 117 ALA A C 1
ATOM 936 O O . ALA A 1 117 ? -8.589 -12.154 13.744 1.00 94.62 117 ALA A O 1
ATOM 937 N N . ASN A 1 118 ? -7.080 -10.979 14.912 1.00 94.62 118 ASN A N 1
ATOM 938 C CA . ASN A 1 118 ? -7.747 -11.148 16.202 1.00 94.62 118 ASN A CA 1
ATOM 939 C C . ASN A 1 118 ? -9.037 -10.331 16.290 1.00 94.62 118 ASN A C 1
ATOM 941 O O . ASN A 1 118 ? -10.059 -10.878 16.703 1.00 94.62 118 ASN A O 1
ATOM 945 N N . ARG A 1 119 ? -9.036 -9.076 15.830 1.00 93.00 119 ARG A N 1
ATOM 946 C CA . ARG A 1 119 ? -10.250 -8.249 15.808 1.00 93.00 119 ARG A CA 1
ATOM 947 C C . ARG A 1 119 ? -11.319 -8.835 14.883 1.00 93.00 119 ARG A C 1
ATOM 949 O O . ARG A 1 119 ? -12.475 -8.951 15.283 1.00 93.00 119 ARG A O 1
ATOM 956 N N . LEU A 1 120 ? -10.926 -9.316 13.702 1.00 90.62 120 LEU A N 1
ATOM 957 C CA . LEU A 1 120 ? -11.836 -9.968 12.750 1.00 90.62 120 LEU A CA 1
ATOM 958 C C . LEU A 1 120 ? -12.335 -11.346 13.214 1.00 90.62 120 LEU A C 1
ATOM 960 O O . LEU A 1 120 ? -13.385 -11.791 12.769 1.00 90.62 120 LEU A O 1
ATOM 964 N N . LYS A 1 121 ? -11.633 -12.049 14.116 1.00 87.94 121 LYS A N 1
ATOM 965 C CA . LYS A 1 121 ? -12.166 -13.290 14.718 1.00 87.94 121 LYS A CA 1
ATOM 966 C C . LYS A 1 121 ? -13.389 -13.025 15.595 1.00 87.94 121 LYS A C 1
ATOM 968 O O . LYS A 1 121 ? -14.244 -13.900 15.692 1.00 87.94 121 LYS A O 1
ATOM 973 N N . CYS A 1 122 ? -13.424 -11.871 16.256 1.00 73.88 122 CYS A N 1
ATOM 974 C CA . CYS A 1 122 ? -14.434 -11.522 17.251 1.00 73.88 122 CYS A CA 1
ATOM 975 C C . CYS A 1 122 ? -15.653 -10.806 16.653 1.00 73.88 122 CYS A C 1
ATOM 977 O O . CYS A 1 122 ? -16.616 -10.562 17.377 1.00 73.88 122 CYS A O 1
ATOM 979 N N . GLN A 1 123 ? -15.627 -10.468 15.362 1.00 68.44 123 GLN A N 1
ATOM 980 C CA . GLN A 1 123 ? -16.691 -9.725 14.691 1.00 68.44 123 GLN A CA 1
ATOM 981 C C . GLN A 1 123 ? -17.180 -10.480 13.448 1.00 68.44 123 GLN A C 1
ATOM 983 O O . GLN A 1 123 ? -16.395 -11.091 12.728 1.00 68.44 123 GLN A O 1
ATOM 988 N N . GLN A 1 124 ? -18.496 -10.480 13.216 1.00 65.56 124 GLN A N 1
ATOM 989 C CA . GLN A 1 124 ? -19.070 -10.971 11.958 1.00 65.56 124 GLN A CA 1
ATOM 990 C C . GLN A 1 124 ? -18.829 -9.962 10.831 1.00 65.56 124 GLN A C 1
ATOM 992 O O . GLN A 1 124 ? -18.518 -8.806 11.100 1.00 65.56 124 GLN A O 1
ATOM 997 N N . ILE A 1 125 ? -18.968 -10.428 9.583 1.00 58.47 125 ILE A N 1
ATOM 998 C CA . ILE A 1 125 ? -18.789 -9.656 8.343 1.00 58.47 125 ILE A CA 1
ATOM 999 C C . ILE A 1 125 ? -19.365 -8.246 8.507 1.00 58.47 125 ILE A C 1
ATOM 1001 O O . ILE A 1 125 ? -20.561 -8.082 8.747 1.00 58.47 125 ILE A O 1
ATOM 1005 N N . MET A 1 126 ? -18.497 -7.245 8.392 1.00 68.62 126 MET A N 1
ATOM 1006 C CA . MET A 1 126 ? -18.864 -5.842 8.527 1.00 68.62 126 MET A CA 1
ATOM 1007 C C . MET A 1 126 ? -18.954 -5.175 7.168 1.00 68.62 126 MET A C 1
ATOM 1009 O O . MET A 1 126 ? -18.235 -5.531 6.234 1.00 68.62 126 MET A O 1
ATOM 1013 N N . ASP A 1 127 ? -19.802 -4.156 7.089 1.00 83.00 127 ASP A N 1
ATOM 1014 C CA . ASP A 1 127 ? -19.772 -3.219 5.980 1.00 83.00 127 ASP A CA 1
ATOM 1015 C C . ASP A 1 127 ? -18.441 -2.439 5.948 1.00 83.00 127 ASP A C 1
ATOM 1017 O O . ASP A 1 127 ? -17.617 -2.479 6.869 1.00 83.00 127 ASP A O 1
ATOM 1021 N N . THR A 1 128 ? -18.216 -1.690 4.869 1.00 81.44 128 THR A N 1
ATOM 1022 C CA . THR A 1 128 ? -16.987 -0.905 4.691 1.00 81.44 128 THR A CA 1
ATOM 1023 C C . THR A 1 128 ? -16.744 0.073 5.845 1.00 81.44 128 THR A C 1
ATOM 1025 O O . THR A 1 128 ? -15.595 0.344 6.188 1.00 81.44 128 THR A O 1
ATOM 1028 N N . LYS A 1 129 ? -17.803 0.612 6.461 1.00 84.69 129 LYS A N 1
ATOM 1029 C CA . LYS A 1 129 ? -17.678 1.573 7.561 1.00 84.69 129 LYS A CA 1
ATOM 1030 C C . LYS A 1 129 ? -17.205 0.891 8.845 1.00 84.69 129 LYS A C 1
ATOM 1032 O O . LYS A 1 129 ? -16.268 1.384 9.470 1.00 84.69 129 LYS A O 1
ATOM 1037 N N . GLY A 1 130 ? -17.806 -0.240 9.208 1.00 87.94 130 GLY A N 1
ATOM 1038 C CA . GLY A 1 130 ? -17.394 -1.038 10.359 1.00 87.94 130 GLY A CA 1
ATOM 1039 C C . GLY A 1 130 ? -15.964 -1.550 10.206 1.00 87.94 130 GLY A C 1
ATOM 1040 O O . GLY A 1 130 ? -15.173 -1.447 11.141 1.00 87.94 130 GLY A O 1
ATOM 1041 N N . PHE A 1 131 ? -15.586 -1.993 9.001 1.00 89.69 131 PHE A N 1
ATOM 1042 C CA . PHE A 1 131 ? -14.216 -2.429 8.732 1.00 89.69 131 PHE A CA 1
ATOM 1043 C C . PHE A 1 131 ? -13.187 -1.323 8.997 1.00 89.69 131 PHE A C 1
ATOM 1045 O O . PHE A 1 131 ? -12.198 -1.567 9.682 1.00 89.69 131 PHE A O 1
ATOM 1052 N N . LYS A 1 132 ? -13.439 -0.096 8.526 1.00 89.06 132 LYS A N 1
ATOM 1053 C CA . LYS A 1 132 ? -12.558 1.053 8.786 1.00 89.06 132 LYS A CA 1
ATOM 1054 C C . LYS A 1 132 ? -12.421 1.364 10.270 1.00 89.06 132 LYS A C 1
ATOM 1056 O O . LYS A 1 132 ? -11.309 1.533 10.751 1.00 89.06 132 LYS A O 1
ATOM 1061 N N . GLN A 1 133 ? -13.538 1.405 10.995 1.00 90.00 133 GLN A N 1
ATOM 1062 C CA . GLN A 1 133 ? -13.531 1.659 12.437 1.00 90.00 133 GLN A CA 1
ATOM 1063 C C . GLN A 1 133 ? -12.729 0.599 13.196 1.00 90.00 133 GLN A C 1
ATOM 1065 O O . GLN A 1 133 ? -12.027 0.931 14.142 1.00 90.00 133 GLN A O 1
ATOM 1070 N N . LEU A 1 134 ? -12.784 -0.660 12.753 1.00 92.00 134 LEU A N 1
ATOM 1071 C CA . LEU A 1 134 ? -12.009 -1.747 13.348 1.00 92.00 134 LEU A CA 1
ATOM 1072 C C . LEU A 1 134 ? -10.499 -1.590 13.150 1.00 92.00 134 LEU A C 1
ATOM 1074 O O . LEU A 1 134 ? -9.746 -2.075 13.994 1.00 92.00 134 LEU A O 1
ATOM 1078 N N . ILE A 1 135 ? -10.051 -0.976 12.051 1.00 93.88 135 ILE A N 1
ATOM 1079 C CA . ILE A 1 135 ? -8.622 -0.862 11.716 1.00 93.88 135 ILE A CA 1
ATOM 1080 C C . ILE A 1 135 ? -8.008 0.502 12.035 1.00 93.88 135 ILE A 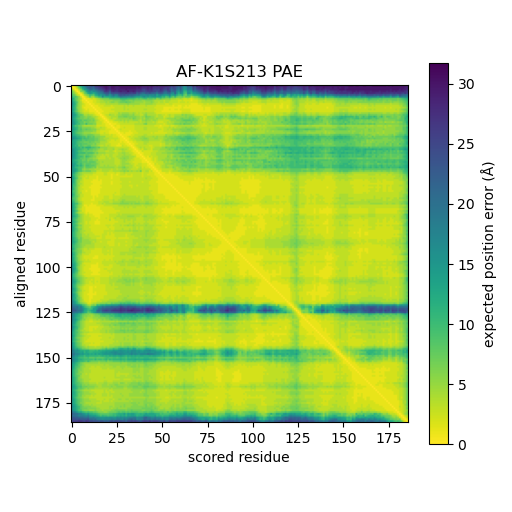C 1
ATOM 1082 O O . ILE A 1 135 ? -6.789 0.624 11.960 1.00 93.88 135 ILE A O 1
ATOM 1086 N N . ALA A 1 136 ? -8.822 1.513 12.349 1.00 92.06 136 ALA A N 1
ATOM 1087 C CA . ALA A 1 136 ? -8.399 2.912 12.404 1.00 92.06 136 ALA A CA 1
ATOM 1088 C C . ALA A 1 136 ? -7.265 3.186 13.406 1.00 92.06 136 ALA A C 1
ATOM 1090 O O . ALA A 1 136 ? -6.397 4.007 13.131 1.00 92.06 136 ALA A O 1
ATOM 1091 N N . ASP A 1 137 ? -7.259 2.478 14.534 1.00 93.25 137 ASP A N 1
ATOM 1092 C CA . ASP A 1 137 ? -6.285 2.595 15.623 1.00 93.25 137 ASP A CA 1
ATOM 1093 C C . ASP A 1 137 ? -5.215 1.490 15.602 1.00 93.25 137 ASP A C 1
ATOM 1095 O O . ASP A 1 137 ? -4.351 1.454 16.478 1.00 93.25 137 ASP A O 1
ATOM 1099 N N . ILE A 1 138 ? -5.245 0.574 14.626 1.00 95.50 138 ILE A N 1
ATOM 1100 C CA . ILE A 1 138 ? -4.173 -0.411 14.465 1.00 95.50 138 ILE A CA 1
ATOM 1101 C C . ILE A 1 138 ? -2.965 0.315 13.852 1.00 95.50 138 ILE A C 1
ATOM 1103 O O . ILE A 1 138 ? -3.064 0.821 12.729 1.00 95.50 138 ILE A O 1
ATOM 1107 N N . PRO A 1 139 ? -1.799 0.339 14.526 1.00 94.50 139 PRO A N 1
ATOM 1108 C CA . PRO A 1 139 ? -0.606 0.965 13.971 1.00 94.50 139 PRO A CA 1
ATOM 1109 C C . PRO A 1 139 ? -0.241 0.376 12.607 1.00 94.50 139 PRO A C 1
ATOM 1111 O O . PRO A 1 139 ? -0.430 -0.813 12.368 1.00 94.50 139 PRO A O 1
ATOM 1114 N N . GLN A 1 140 ? 0.344 1.194 11.732 1.00 94.69 140 GLN A N 1
ATOM 1115 C CA . GLN A 1 140 ? 0.842 0.770 10.416 1.00 94.69 140 GLN A CA 1
ATOM 1116 C C . GLN A 1 140 ? -0.232 0.291 9.415 1.00 94.69 140 GLN A C 1
ATOM 1118 O O . GLN A 1 140 ? 0.101 -0.326 8.398 1.00 94.69 140 GLN A O 1
ATOM 1123 N N . MET A 1 141 ? -1.505 0.611 9.661 1.00 96.19 141 MET A N 1
ATOM 1124 C CA . MET A 1 141 ? -2.597 0.442 8.700 1.00 96.19 141 MET A CA 1
ATOM 1125 C C . MET A 1 141 ? -2.811 1.709 7.870 1.00 96.19 141 MET A C 1
ATOM 1127 O O . MET A 1 141 ? -2.601 2.826 8.336 1.00 96.19 141 MET A O 1
ATOM 1131 N N . VAL A 1 142 ? -3.268 1.538 6.631 1.00 96.25 142 VAL A N 1
ATOM 1132 C CA . VAL A 1 142 ? -3.707 2.639 5.760 1.00 96.25 142 VAL A CA 1
ATOM 1133 C C . VAL A 1 142 ? -5.060 2.288 5.164 1.00 96.25 142 VAL A C 1
ATOM 1135 O O . VAL A 1 142 ? -5.270 1.170 4.691 1.00 96.25 142 VAL A O 1
ATOM 1138 N N . TYR A 1 143 ? -5.976 3.249 5.155 1.00 95.06 143 TYR A N 1
ATOM 1139 C CA . TYR A 1 143 ? -7.306 3.116 4.575 1.00 95.06 143 TYR A CA 1
ATOM 1140 C C . TYR A 1 143 ? -7.731 4.428 3.914 1.00 95.06 143 TYR A C 1
ATOM 1142 O O . TYR A 1 143 ? -7.168 5.488 4.179 1.00 95.06 143 TYR A O 1
ATOM 1150 N N . LEU A 1 144 ? -8.709 4.346 3.013 1.00 93.69 144 LEU A N 1
ATOM 1151 C CA . LEU A 1 144 ? -9.257 5.511 2.322 1.00 93.69 144 LEU A CA 1
ATOM 1152 C C . LEU A 1 144 ? -10.522 5.994 3.025 1.00 93.69 144 LEU A C 1
ATOM 1154 O O . LEU A 1 144 ? -11.445 5.202 3.226 1.00 93.69 144 LEU A O 1
ATOM 1158 N N . ASP A 1 145 ? -10.627 7.293 3.297 1.00 91.06 145 ASP A N 1
ATOM 1159 C CA . ASP A 1 145 ? -11.876 7.922 3.728 1.00 91.06 145 ASP A CA 1
ATOM 1160 C C . ASP A 1 145 ? -12.243 9.152 2.895 1.00 91.06 145 ASP A C 1
ATOM 1162 O O . ASP A 1 145 ? -11.388 9.792 2.288 1.00 91.06 145 ASP A O 1
ATOM 1166 N N . LYS A 1 146 ? -13.546 9.435 2.821 1.00 86.75 146 LYS A N 1
ATOM 1167 C CA . LYS A 1 146 ? -14.097 10.628 2.172 1.00 86.75 146 LYS A CA 1
ATOM 1168 C C . LYS A 1 146 ? -13.958 11.853 3.065 1.00 86.75 146 LYS A C 1
ATOM 1170 O O . LYS A 1 146 ? -13.775 12.952 2.555 1.00 86.75 146 LYS A O 1
ATOM 1175 N N . GLU A 1 147 ? -14.069 11.650 4.373 1.00 83.56 147 GLU A N 1
ATOM 1176 C CA . GLU A 1 147 ? -13.951 12.694 5.380 1.00 83.56 147 GLU A CA 1
ATOM 1177 C C . GLU A 1 147 ? -12.789 12.331 6.297 1.00 83.56 147 GLU A C 1
ATOM 1179 O O . GLU A 1 147 ? -12.785 11.271 6.918 1.00 83.56 147 GLU A O 1
ATOM 1184 N N . VAL A 1 148 ? -11.786 13.204 6.345 1.00 80.62 148 VAL A N 1
ATOM 1185 C CA . VAL A 1 148 ? -10.625 13.057 7.222 1.00 80.62 148 VAL A CA 1
ATOM 1186 C C . VAL A 1 148 ? -10.662 14.219 8.201 1.00 80.62 148 VAL A C 1
ATOM 1188 O O . VAL A 1 148 ? -10.514 15.374 7.801 1.00 80.62 148 VAL A O 1
ATOM 1191 N N . ALA A 1 149 ? -10.906 13.917 9.472 1.00 81.25 149 ALA A N 1
ATOM 1192 C CA . ALA A 1 149 ? -10.743 14.874 10.554 1.00 81.25 149 ALA A CA 1
ATOM 1193 C C . ALA A 1 149 ? -9.314 14.726 11.074 1.00 81.25 149 ALA A C 1
ATOM 1195 O O . ALA A 1 149 ? -9.005 13.727 11.711 1.00 81.25 149 ALA A O 1
ATOM 1196 N N . ALA A 1 150 ? -8.447 15.682 10.739 1.00 85.88 150 ALA A N 1
ATOM 1197 C CA . ALA A 1 150 ? -7.088 15.696 11.264 1.00 85.88 150 ALA A CA 1
ATOM 1198 C C . ALA A 1 150 ? -7.124 15.928 12.780 1.00 85.88 150 ALA A C 1
ATOM 1200 O O . ALA A 1 150 ? -7.795 16.852 13.254 1.00 85.88 150 ALA A O 1
ATOM 1201 N N . GLU A 1 151 ? -6.404 15.098 13.522 1.00 88.88 151 GLU A N 1
ATOM 1202 C CA . GLU A 1 151 ? -6.222 15.233 14.960 1.00 88.88 151 GLU A CA 1
ATOM 1203 C C . GLU A 1 151 ? -4.985 16.083 15.282 1.00 88.88 151 GLU A C 1
ATOM 1205 O O . GLU A 1 151 ? -4.137 16.380 14.432 1.00 88.88 151 GLU A O 1
ATOM 1210 N N . GLU A 1 152 ? -4.883 16.526 16.534 1.00 90.62 152 GLU A N 1
ATOM 1211 C CA . GLU A 1 152 ? -3.706 17.260 16.986 1.00 90.62 152 GLU A CA 1
ATOM 1212 C C . GLU A 1 152 ? -2.470 16.347 16.942 1.00 90.62 152 GLU A C 1
ATOM 1214 O O . GLU A 1 152 ? -2.420 15.315 17.605 1.00 90.62 152 GLU A O 1
ATOM 1219 N N . GLY A 1 153 ? -1.465 16.742 16.157 1.00 88.19 153 GLY A N 1
ATOM 1220 C CA . GLY A 1 153 ? -0.248 15.955 15.934 1.00 88.19 153 GLY A CA 1
ATOM 1221 C C . GLY A 1 153 ? -0.198 15.236 14.584 1.00 88.19 153 GLY A C 1
ATOM 1222 O O . GLY A 1 153 ? 0.876 14.766 14.204 1.00 88.19 153 GLY A O 1
ATOM 1223 N N . ASP A 1 154 ? -1.298 15.214 13.826 1.00 92.31 154 ASP A N 1
ATOM 1224 C CA . ASP A 1 154 ? -1.310 14.635 12.484 1.00 92.31 154 ASP A CA 1
ATOM 1225 C C . ASP A 1 154 ? -0.478 15.453 11.493 1.00 92.31 154 ASP A C 1
ATOM 1227 O O . ASP A 1 154 ? -0.533 16.686 11.430 1.00 92.31 154 ASP A O 1
ATOM 1231 N N . ILE A 1 155 ? 0.254 14.742 10.634 1.00 93.31 155 ILE A N 1
ATOM 1232 C CA . ILE A 1 155 ? 0.959 15.344 9.503 1.00 93.31 155 ILE A CA 1
ATOM 1233 C C . ILE A 1 155 ? 0.040 15.297 8.286 1.00 93.31 155 ILE A C 1
ATOM 1235 O O . ILE A 1 155 ? -0.193 14.244 7.691 1.00 93.31 155 ILE A O 1
ATOM 1239 N N . THR A 1 156 ? -0.453 16.466 7.881 1.00 94.25 156 THR A N 1
ATOM 1240 C CA . THR A 1 156 ? -1.216 16.608 6.638 1.00 94.25 156 THR A CA 1
ATOM 1241 C C . THR A 1 156 ? -0.266 16.786 5.458 1.00 94.25 156 THR A C 1
ATOM 1243 O O . THR A 1 156 ? 0.517 17.734 5.407 1.00 94.25 156 THR A O 1
ATOM 1246 N N . LEU A 1 157 ? -0.354 15.876 4.492 1.00 95.62 157 LEU A N 1
ATOM 1247 C CA . LEU A 1 157 ? 0.417 15.920 3.252 1.00 95.62 157 LEU A CA 1
ATOM 1248 C C . LEU A 1 157 ? -0.303 16.743 2.175 1.00 95.62 157 LEU A C 1
ATOM 1250 O O . LEU A 1 157 ? -1.527 16.877 2.192 1.00 95.62 157 LEU A O 1
ATOM 1254 N N . PHE A 1 158 ? 0.444 17.243 1.189 1.00 96.88 158 PHE A N 1
ATOM 1255 C CA . PHE A 1 158 ? -0.148 17.841 -0.010 1.00 96.88 158 PHE A CA 1
ATOM 1256 C C . PHE A 1 158 ? -0.974 16.806 -0.779 1.00 96.88 158 PHE A C 1
ATOM 1258 O O . PHE A 1 158 ? -0.577 15.640 -0.891 1.00 96.88 158 PHE A O 1
ATOM 1265 N N . SER A 1 159 ? -2.098 17.242 -1.348 1.00 96.06 159 SER A N 1
ATOM 1266 C CA . SER A 1 159 ? -2.969 16.373 -2.144 1.00 96.06 159 SER A CA 1
ATOM 1267 C C . SER A 1 159 ? -2.275 15.858 -3.410 1.00 96.06 159 SER A C 1
ATOM 1269 O O . SER A 1 159 ? -1.322 16.457 -3.919 1.00 96.06 159 SER A O 1
ATOM 1271 N N . HIS A 1 160 ? -2.780 14.753 -3.965 1.00 97.00 160 HIS A N 1
ATOM 1272 C CA . HIS A 1 160 ? -2.280 14.214 -5.231 1.00 97.00 160 HIS A CA 1
ATOM 1273 C C . HIS A 1 160 ? -2.360 15.259 -6.359 1.00 97.00 160 HIS A C 1
ATOM 1275 O O . HIS A 1 160 ? -1.405 15.450 -7.111 1.00 97.00 160 HIS A O 1
ATOM 1281 N N . GLU A 1 161 ? -3.464 16.000 -6.429 1.00 97.56 161 GLU A N 1
ATOM 1282 C CA . GLU A 1 161 ? -3.742 17.044 -7.415 1.00 97.56 161 GLU A CA 1
ATOM 1283 C C . GLU A 1 161 ? -2.758 18.214 -7.320 1.00 97.56 161 GLU A C 1
ATOM 1285 O O . GLU A 1 161 ? -2.417 18.834 -8.331 1.00 97.56 161 GLU A O 1
ATOM 1290 N N . GLU A 1 162 ? -2.295 18.532 -6.113 1.00 97.88 162 GLU A N 1
ATOM 1291 C CA . GLU A 1 162 ? -1.247 19.522 -5.899 1.00 97.88 162 GLU A CA 1
ATOM 1292 C C . GLU A 1 162 ? 0.131 18.993 -6.299 1.00 97.88 162 GLU A C 1
ATOM 1294 O O . GLU A 1 162 ? 0.879 19.713 -6.963 1.00 97.88 162 GLU A O 1
ATOM 1299 N N . CYS A 1 163 ? 0.451 17.741 -5.959 1.00 97.69 163 CYS A N 1
ATOM 1300 C CA . CYS A 1 163 ? 1.696 17.083 -6.366 1.00 97.69 163 CYS A CA 1
ATOM 1301 C C . CYS A 1 163 ? 1.835 16.987 -7.893 1.00 97.69 163 CYS A C 1
ATOM 1303 O O . CYS A 1 163 ? 2.937 17.137 -8.417 1.00 97.69 163 CYS A O 1
ATOM 1305 N N . LEU A 1 164 ? 0.730 16.795 -8.624 1.00 97.50 164 LEU A N 1
ATOM 1306 C CA . LEU A 1 164 ? 0.730 16.800 -10.093 1.00 97.50 164 LEU A CA 1
ATOM 1307 C C . LEU A 1 164 ? 1.134 18.158 -10.688 1.00 97.50 164 LEU A C 1
ATOM 1309 O O . LEU A 1 164 ? 1.681 18.208 -11.789 1.00 97.50 164 LEU A O 1
ATOM 1313 N N . LYS A 1 165 ? 0.856 19.257 -9.978 1.00 97.75 165 LYS A N 1
ATOM 1314 C CA . LYS A 1 165 ? 1.136 20.628 -10.435 1.00 97.75 165 LYS A CA 1
ATOM 1315 C C . LYS A 1 165 ? 2.506 21.129 -9.984 1.00 97.75 165 LYS A C 1
ATOM 1317 O O . LYS A 1 165 ? 3.087 21.969 -10.665 1.00 97.75 165 LYS A O 1
ATOM 1322 N N . ASP A 1 166 ? 3.015 20.634 -8.857 1.00 96.94 166 ASP A N 1
ATOM 1323 C CA . ASP A 1 166 ? 4.281 21.075 -8.274 1.00 96.94 166 ASP A CA 1
ATOM 1324 C C . ASP A 1 166 ? 5.107 19.903 -7.725 1.00 96.94 166 ASP A C 1
ATOM 1326 O O . ASP A 1 166 ? 4.811 19.324 -6.677 1.00 96.94 166 ASP A O 1
ATOM 1330 N N . LYS A 1 167 ? 6.224 19.617 -8.403 1.00 94.38 167 LYS A N 1
ATOM 1331 C CA . LYS A 1 167 ? 7.181 18.574 -8.006 1.00 94.38 167 LYS A CA 1
ATOM 1332 C C . LYS A 1 167 ? 7.805 18.825 -6.630 1.00 94.38 167 LYS A C 1
ATOM 1334 O O . LYS A 1 167 ? 8.206 17.875 -5.970 1.00 94.38 167 LYS A O 1
ATOM 1339 N N . LYS A 1 168 ? 7.885 20.078 -6.166 1.00 96.75 168 LYS A N 1
ATOM 1340 C CA . LYS A 1 168 ? 8.403 20.388 -4.825 1.00 96.75 168 LYS A CA 1
ATOM 1341 C C . LYS A 1 168 ? 7.452 19.921 -3.727 1.00 96.75 168 LYS A C 1
ATOM 1343 O O . LYS A 1 168 ? 7.925 19.560 -2.656 1.00 96.75 168 LYS A O 1
ATOM 1348 N N . LYS A 1 169 ? 6.141 19.898 -3.989 1.00 97.38 169 LYS A N 1
ATOM 1349 C CA . LYS A 1 169 ? 5.142 19.380 -3.043 1.00 97.38 169 LYS A CA 1
ATOM 1350 C C . LYS A 1 169 ? 5.222 17.865 -2.914 1.00 97.38 169 LYS A C 1
ATOM 1352 O O . LYS A 1 169 ? 5.157 17.346 -1.807 1.00 97.38 169 LYS A O 1
ATOM 1357 N N . GLU A 1 170 ? 5.421 17.164 -4.028 1.00 95.94 170 GLU A N 1
ATOM 1358 C CA . GLU A 1 170 ? 5.691 15.721 -4.005 1.00 95.94 170 GLU A CA 1
ATOM 1359 C C . GLU A 1 170 ? 6.983 15.409 -3.235 1.00 95.94 170 GLU A C 1
ATOM 1361 O O . GLU A 1 170 ? 6.952 14.606 -2.306 1.00 95.94 170 GLU A O 1
ATOM 1366 N N . ALA A 1 171 ? 8.068 16.145 -3.500 1.00 95.50 171 ALA A N 1
ATOM 1367 C CA . ALA A 1 171 ? 9.323 15.985 -2.768 1.00 95.50 171 ALA A CA 1
ATOM 1368 C C . ALA A 1 171 ? 9.191 16.298 -1.263 1.00 95.50 171 ALA A C 1
ATOM 1370 O O . ALA A 1 171 ? 9.799 15.621 -0.434 1.00 95.50 171 ALA A O 1
ATOM 1371 N N . ALA A 1 172 ? 8.394 17.305 -0.892 1.00 96.88 172 ALA A N 1
ATOM 1372 C CA . ALA A 1 172 ? 8.111 17.629 0.506 1.00 96.88 172 ALA A CA 1
ATOM 1373 C C . ALA A 1 172 ? 7.311 16.515 1.202 1.00 96.88 172 ALA A C 1
ATOM 1375 O O . ALA A 1 172 ? 7.664 16.119 2.311 1.00 96.88 172 ALA A O 1
ATOM 1376 N N . ASN A 1 173 ? 6.294 15.958 0.534 1.00 96.56 173 ASN A N 1
ATOM 1377 C CA . ASN A 1 173 ? 5.569 14.792 1.037 1.00 96.56 173 ASN A CA 1
ATOM 1378 C C . ASN A 1 173 ? 6.506 13.598 1.234 1.00 96.56 173 ASN A C 1
ATOM 1380 O O . ASN A 1 173 ? 6.498 12.981 2.296 1.00 96.56 173 ASN A O 1
ATOM 1384 N N . PHE A 1 174 ? 7.336 13.294 0.233 1.00 94.00 174 PHE A N 1
ATOM 1385 C CA . PHE A 1 174 ? 8.295 12.194 0.297 1.00 94.00 174 PHE A CA 1
ATOM 1386 C C . PHE A 1 174 ? 9.268 12.353 1.471 1.00 94.00 174 PHE A C 1
ATOM 1388 O O . PHE A 1 174 ? 9.509 11.400 2.209 1.00 94.00 174 PHE A O 1
ATOM 1395 N N . ARG A 1 175 ? 9.763 13.573 1.707 1.00 94.25 175 ARG A N 1
ATOM 1396 C CA . ARG A 1 175 ? 10.611 13.880 2.862 1.00 94.25 175 ARG A CA 1
ATOM 1397 C C . ARG A 1 175 ? 9.922 13.546 4.188 1.00 94.25 175 ARG A C 1
ATOM 1399 O O . ARG A 1 175 ? 10.521 12.844 4.995 1.00 94.25 175 ARG A O 1
ATOM 1406 N N . HIS A 1 176 ? 8.687 14.007 4.398 1.00 94.06 176 HIS A N 1
ATOM 1407 C CA . HIS A 1 176 ? 7.933 13.690 5.617 1.00 94.06 176 HIS A CA 1
ATOM 1408 C C . HIS A 1 176 ? 7.744 12.181 5.793 1.00 94.06 176 HIS A C 1
ATOM 1410 O O . HIS A 1 176 ? 7.924 11.656 6.888 1.00 94.06 176 HIS A O 1
ATOM 1416 N N . ILE A 1 177 ? 7.423 11.475 4.707 1.00 91.75 177 ILE A N 1
ATOM 1417 C CA . ILE A 1 177 ? 7.243 10.022 4.718 1.00 91.75 177 ILE A CA 1
ATOM 1418 C C . ILE A 1 177 ? 8.520 9.316 5.190 1.00 91.75 177 ILE A C 1
ATOM 1420 O O . ILE A 1 177 ? 8.436 8.438 6.048 1.00 91.75 177 ILE A O 1
ATOM 1424 N N . GLU A 1 178 ? 9.685 9.684 4.659 1.00 89.81 178 GLU A N 1
ATOM 1425 C CA . GLU A 1 178 ? 10.969 9.066 5.017 1.00 89.81 178 GLU A CA 1
ATOM 1426 C C . GLU A 1 178 ? 11.434 9.426 6.434 1.00 89.81 178 GLU A C 1
ATOM 1428 O O . GLU A 1 178 ? 11.915 8.552 7.160 1.00 89.81 178 GLU A O 1
ATOM 1433 N N . GLU A 1 179 ? 11.266 10.687 6.849 1.00 91.44 179 GLU A N 1
ATOM 1434 C CA . GLU A 1 179 ? 11.604 11.147 8.203 1.00 91.44 179 GLU A CA 1
ATOM 1435 C C . GLU A 1 179 ? 10.776 10.399 9.257 1.00 91.44 179 GLU A C 1
ATOM 1437 O O . GLU A 1 179 ? 11.334 9.879 10.222 1.00 91.44 179 GLU A O 1
ATOM 1442 N N . GLU A 1 180 ? 9.464 10.267 9.047 1.00 89.75 180 GLU A N 1
ATOM 1443 C CA . GLU A 1 180 ? 8.575 9.593 9.998 1.00 89.75 180 GLU A CA 1
ATOM 1444 C C . GLU A 1 180 ? 8.679 8.062 9.932 1.00 89.75 180 GLU A C 1
ATOM 1446 O O . GLU A 1 180 ? 8.517 7.393 10.951 1.00 89.75 180 GLU A O 1
ATOM 1451 N N . SER A 1 181 ? 9.013 7.481 8.772 1.00 83.88 181 SER A N 1
ATOM 1452 C CA . SER A 1 181 ? 9.211 6.024 8.657 1.00 83.88 181 SER A CA 1
ATOM 1453 C C . SER A 1 181 ? 10.465 5.539 9.396 1.00 83.88 181 SER A C 1
ATOM 1455 O O . SER A 1 181 ? 10.510 4.386 9.819 1.00 83.88 181 SER A O 1
ATOM 1457 N N . ASN A 1 182 ? 11.466 6.408 9.570 1.00 76.12 182 ASN A N 1
ATOM 1458 C CA . ASN A 1 182 ? 12.739 6.096 10.229 1.00 76.12 182 ASN A CA 1
ATOM 1459 C C . ASN A 1 182 ? 12.903 6.794 11.589 1.00 76.12 182 ASN A C 1
ATOM 1461 O O . ASN A 1 182 ? 14.006 6.828 12.142 1.00 76.12 182 ASN A O 1
ATOM 1465 N N . LYS A 1 183 ? 11.829 7.377 12.130 1.00 79.00 183 LYS A N 1
ATOM 1466 C CA . LYS A 1 183 ? 11.879 8.160 13.363 1.00 79.00 183 LYS A CA 1
ATOM 1467 C C . LYS A 1 183 ? 12.172 7.264 14.557 1.00 79.00 183 LYS A C 1
ATOM 1469 O O . LYS A 1 183 ? 11.310 6.552 15.067 1.00 79.00 183 LYS A O 1
ATOM 1474 N N . TYR A 1 184 ? 13.414 7.314 15.017 1.00 69.12 184 TYR A N 1
ATOM 1475 C CA . TYR A 1 184 ? 13.816 6.698 16.268 1.00 69.12 184 TYR A CA 1
ATOM 1476 C C . TYR A 1 184 ? 13.486 7.652 17.416 1.00 69.12 184 TYR A C 1
ATOM 1478 O O . TYR A 1 184 ? 14.056 8.739 17.506 1.00 69.12 184 TYR A O 1
ATOM 1486 N N . THR A 1 185 ? 12.569 7.246 18.290 1.00 61.84 185 THR A N 1
ATOM 1487 C CA . THR A 1 185 ? 12.330 7.947 19.556 1.00 61.84 185 THR A CA 1
ATOM 1488 C C . THR A 1 185 ? 13.028 7.134 20.641 1.00 61.84 185 THR A C 1
ATOM 1490 O O . THR A 1 185 ? 12.655 5.982 20.860 1.00 61.84 185 THR A O 1
ATOM 1493 N N . ALA A 1 186 ? 14.105 7.693 21.201 1.00 39.56 186 ALA A N 1
ATOM 1494 C CA . ALA A 1 186 ? 14.934 7.066 22.233 1.00 39.56 186 ALA A CA 1
ATOM 1495 C C . ALA A 1 186 ? 14.221 6.994 23.588 1.00 39.56 186 ALA A C 1
ATOM 1497 O O . ALA A 1 186 ? 13.476 7.950 23.902 1.00 39.56 186 ALA A O 1
#

Organism: NCBI:txid408170

Solvent-accessible surface area (backbone atoms only — not comparable to full-atom values): 11283 Å² total; per-residue (Å²): 128,84,83,75,84,70,86,75,71,90,71,52,48,79,40,58,66,49,98,50,43,52,56,62,50,46,25,44,98,84,72,43,76,45,87,46,19,93,89,35,82,92,33,43,55,80,83,61,63,76,55,39,60,36,55,53,35,44,52,43,46,72,78,38,67,87,53,48,33,35,34,25,44,54,55,40,39,72,27,60,45,66,33,76,37,78,90,79,71,44,78,40,61,27,48,47,78,77,19,70,38,63,32,35,35,35,77,81,43,73,62,44,55,52,50,52,52,53,58,44,70,79,46,75,96,60,57,76,67,56,48,48,66,72,43,69,83,44,67,57,56,47,71,88,73,96,74,82,81,82,56,96,87,62,84,84,67,71,51,58,76,51,29,76,76,32,66,66,47,41,51,51,41,51,49,53,53,54,53,64,74,66,61,80,82,130

InterPro domains:
  IPR013704 UPF0313, N-terminal [PF08497] (8-185)
  IPR022946 Uncharacterised protein family UPF0313 [PTHR32331] (9-185)

Mean predicted aligned error: 5.42 Å

pLDDT: mean 89.71, std 10.71, range [38.34, 98.38]

Secondary structure (DSSP, 8-state):
-----PPPPSS-EEE---SS-HHHHHB-TTSPBPS--TTSGGG-TTSS-SSHHHHHHHHHHHH-TTS-EEE-HHHHHHTSSSEEETTTTEEE--HHHHH--SEEE-SS-HHHHHHHHHHHHSS----HHHHHHHHTTSTTEE---S---PPTT--PPPPHHHHHH-HHHHHHHHHHHHHHHT----

Sequence (186 aa):
ATSKNWDVPRLFFGISPGCMDSMVNKYTANKRLRSDDAYTPDARPDMRPEYPSIVYTRILKQLFPDVPVILGGIEASMRRLTHYDYWQDRVRPSILLDSGADSLIYGMGEKPVVELANRLKCQQIMDTKGFKQLIADIPQMVYLDKEVAAEEGDITLFSHEECLKDKKKEAANFRHIEEESNKYTA

Nearest PDB structures (foldseek):
  7un1-assembly1_BG  TM=3.885E-01  e=9.634E+00  Homo sapiens